Protein AF-A0A5J4PD43-F1 (afdb_monomer_lite)

Sequence (214 aa):
NACGVFVDDIMLMDSPNHEKMVAPSQGTHLVFDKKFLPGDNAIMVPKTSDGRVLFAVPWHDKVVVGTTDIPRPQAELEPIPLKEEIDFILNTAALYFEQPPQYSDILSVFAGQRPLAAPKSDGKSTKELSRGHKIIVSNHKLITITGGKWTSYRRMAEDTVDKAIQLNLIETRKCRTKNLHIHGFRPNPDLNNHLYVYGSDEPKIKSLMAENPV

InterPro domains:
  IPR000447 FAD-dependent glycerol-3-phosphate dehydrogenase [PTHR11985] (1-186)
  IPR006076 FAD dependent oxidoreductase [PF01266] (1-123)
  IPR036188 FAD/NAD(P)-binding domain superfamily [G3DSA:3.50.50.60] (113-189)

Structure (mmCIF, N/CA/C/O backbone):
data_AF-A0A5J4PD43-F1
#
_entry.id   AF-A0A5J4PD43-F1
#
loop_
_atom_site.group_PDB
_atom_site.id
_atom_site.type_symbol
_atom_site.label_atom_id
_atom_site.label_alt_id
_atom_site.label_comp_id
_atom_site.label_asym_id
_atom_site.label_entity_id
_atom_site.label_seq_id
_atom_site.pdbx_PDB_ins_code
_atom_site.Cartn_x
_atom_site.Cartn_y
_atom_site.Cartn_z
_atom_site.occupancy
_atom_site.B_iso_or_equiv
_atom_site.auth_seq_id
_atom_site.auth_comp_id
_atom_site.auth_asym_id
_atom_site.auth_atom_id
_atom_site.pdbx_PDB_model_num
ATOM 1 N N . ASN A 1 1 ? 13.367 -2.590 -12.399 1.00 97.12 1 ASN A N 1
ATOM 2 C CA . ASN A 1 1 ? 13.403 -2.452 -10.931 1.00 97.12 1 ASN A CA 1
ATOM 3 C C . ASN A 1 1 ? 12.116 -1.778 -10.460 1.00 97.12 1 ASN A C 1
ATOM 5 O O . ASN A 1 1 ? 11.868 -0.632 -10.810 1.00 97.12 1 ASN A O 1
ATOM 9 N N . ALA A 1 2 ? 11.271 -2.502 -9.730 1.00 96.81 2 ALA A N 1
ATOM 10 C CA . ALA A 1 2 ? 10.009 -1.995 -9.179 1.00 96.81 2 ALA A CA 1
ATOM 11 C C . ALA A 1 2 ? 9.873 -2.382 -7.693 1.00 96.81 2 ALA A C 1
ATOM 13 O O . ALA A 1 2 ? 8.789 -2.704 -7.219 1.00 96.81 2 ALA A O 1
ATOM 14 N N . CYS A 1 3 ? 10.992 -2.397 -6.965 1.00 96.00 3 CYS A N 1
ATOM 15 C CA . CYS A 1 3 ? 11.112 -2.980 -5.625 1.00 96.00 3 CYS A CA 1
ATOM 16 C C . CYS A 1 3 ? 10.633 -2.061 -4.480 1.00 96.00 3 CYS A C 1
ATOM 18 O O . CYS A 1 3 ? 11.058 -2.217 -3.339 1.00 96.00 3 CYS A O 1
ATOM 20 N N . GLY A 1 4 ? 9.749 -1.096 -4.759 1.00 94.50 4 GLY A N 1
ATOM 21 C CA . GLY A 1 4 ? 9.142 -0.234 -3.740 1.00 94.50 4 GLY A CA 1
ATOM 22 C C . GLY A 1 4 ? 10.166 0.527 -2.891 1.00 94.50 4 GLY A C 1
ATOM 23 O O . GLY A 1 4 ? 10.936 1.329 -3.411 1.00 94.50 4 GLY A O 1
ATOM 24 N N . VAL A 1 5 ? 10.162 0.298 -1.575 1.00 95.00 5 VAL A N 1
ATOM 25 C CA . VAL A 1 5 ? 11.105 0.939 -0.636 1.00 95.00 5 VAL A CA 1
ATOM 26 C C . VAL A 1 5 ? 12.551 0.455 -0.786 1.00 95.00 5 VAL A C 1
ATOM 28 O O . VAL A 1 5 ? 13.453 1.139 -0.316 1.00 95.00 5 VAL A O 1
ATOM 31 N N . PHE A 1 6 ? 12.775 -0.653 -1.501 1.00 96.44 6 PHE A N 1
ATOM 32 C CA . PHE A 1 6 ? 14.086 -1.274 -1.736 1.00 96.44 6 PHE A CA 1
ATOM 33 C C . PHE A 1 6 ? 14.670 -0.961 -3.121 1.00 96.44 6 PHE A C 1
ATOM 35 O O . PHE A 1 6 ? 15.606 -1.614 -3.577 1.00 96.44 6 PHE A O 1
ATOM 42 N N . VAL A 1 7 ? 14.112 0.011 -3.854 1.00 95.31 7 VAL A N 1
ATOM 43 C CA . VAL A 1 7 ? 14.625 0.344 -5.197 1.00 95.31 7 VAL A CA 1
ATOM 44 C C . VAL A 1 7 ? 16.088 0.779 -5.176 1.00 95.31 7 VAL A C 1
ATOM 46 O O . VAL A 1 7 ? 16.795 0.469 -6.132 1.00 95.31 7 VAL A O 1
ATOM 49 N N . ASP A 1 8 ? 16.532 1.460 -4.116 1.00 94.31 8 ASP A N 1
ATOM 50 C CA . ASP A 1 8 ? 17.908 1.947 -3.985 1.00 94.31 8 ASP A CA 1
ATOM 51 C C . ASP A 1 8 ? 18.913 0.792 -3.870 1.00 94.31 8 ASP A C 1
ATOM 53 O O . ASP A 1 8 ? 19.988 0.879 -4.455 1.00 94.31 8 ASP A O 1
ATOM 57 N N . ASP A 1 9 ? 18.540 -0.326 -3.241 1.00 94.88 9 ASP A N 1
ATOM 58 C CA . ASP A 1 9 ? 19.414 -1.500 -3.103 1.00 94.88 9 ASP A CA 1
ATOM 59 C C . ASP A 1 9 ? 19.740 -2.108 -4.473 1.00 94.88 9 ASP A C 1
ATOM 61 O O . ASP A 1 9 ? 20.895 -2.379 -4.799 1.00 94.88 9 ASP A O 1
ATOM 65 N N . ILE A 1 10 ? 18.725 -2.243 -5.332 1.00 96.06 10 ILE A N 1
ATOM 66 C CA . ILE A 1 10 ? 18.902 -2.733 -6.706 1.00 96.06 10 ILE A CA 1
ATOM 67 C C . ILE A 1 10 ? 19.654 -1.712 -7.570 1.00 96.06 10 ILE A C 1
ATOM 69 O O . ILE A 1 10 ? 20.424 -2.092 -8.450 1.00 96.06 10 ILE A O 1
ATOM 73 N N . MET A 1 11 ? 19.454 -0.413 -7.335 1.00 94.75 11 MET A N 1
ATOM 74 C CA . MET A 1 11 ? 20.189 0.633 -8.051 1.00 94.75 11 MET A CA 1
ATOM 75 C C . MET A 1 11 ? 21.673 0.658 -7.668 1.00 94.75 11 MET A C 1
ATOM 77 O O . MET A 1 11 ? 22.505 0.863 -8.544 1.00 94.75 11 MET A O 1
ATOM 81 N N . LEU A 1 12 ? 22.019 0.399 -6.405 1.00 94.94 12 LEU A N 1
ATOM 82 C CA . LEU A 1 12 ? 23.409 0.272 -5.955 1.00 94.94 12 LEU A CA 1
ATOM 83 C C . LEU A 1 12 ? 24.110 -0.939 -6.580 1.00 94.94 12 LEU A C 1
ATOM 85 O O . LEU A 1 12 ? 25.291 -0.854 -6.911 1.00 94.94 12 LEU A O 1
ATOM 89 N N . MET A 1 13 ? 23.382 -2.042 -6.797 1.00 95.75 13 MET A N 1
ATOM 90 C CA . MET A 1 13 ? 23.902 -3.193 -7.548 1.00 95.75 13 MET A CA 1
ATOM 91 C C . MET A 1 13 ? 24.201 -2.844 -9.015 1.00 95.75 13 MET A C 1
ATOM 93 O O . MET A 1 13 ? 25.168 -3.353 -9.576 1.00 95.75 13 MET A O 1
ATOM 97 N N . ASP A 1 14 ? 23.381 -1.992 -9.638 1.00 95.62 14 ASP A N 1
ATOM 98 C CA . ASP A 1 14 ? 23.565 -1.544 -11.025 1.00 95.62 14 ASP A CA 1
ATOM 99 C C . ASP A 1 14 ? 24.630 -0.443 -11.171 1.00 95.62 14 ASP A C 1
ATOM 101 O O . ASP A 1 14 ? 25.329 -0.365 -12.180 1.00 95.62 14 ASP A O 1
ATOM 105 N N . SER A 1 15 ? 24.745 0.445 -10.186 1.00 92.44 15 SER A N 1
ATOM 106 C CA . SER A 1 15 ? 25.666 1.581 -10.179 1.00 92.44 15 SER A CA 1
ATOM 107 C C . SER A 1 15 ? 26.134 1.873 -8.746 1.00 92.44 15 SER A C 1
ATOM 109 O O . SER A 1 15 ? 25.393 2.495 -7.985 1.00 92.44 15 SER A O 1
ATOM 111 N N . PRO A 1 16 ? 27.382 1.519 -8.373 1.00 90.62 16 PRO A N 1
ATOM 112 C CA . PRO A 1 16 ? 27.877 1.660 -6.996 1.00 90.62 16 PRO A CA 1
ATOM 113 C C . PRO A 1 16 ? 27.867 3.089 -6.430 1.00 90.62 16 PRO A C 1
ATOM 115 O O . PRO A 1 16 ? 27.872 3.267 -5.218 1.00 90.62 16 PRO A O 1
ATOM 118 N N . ASN A 1 17 ? 27.838 4.105 -7.299 1.00 89.06 17 ASN A N 1
ATOM 119 C CA . ASN A 1 17 ? 27.794 5.521 -6.916 1.00 89.06 17 ASN A CA 1
ATOM 120 C C . ASN A 1 17 ? 26.364 6.098 -6.889 1.00 89.06 17 ASN A C 1
ATOM 122 O O . ASN A 1 17 ? 26.202 7.317 -6.893 1.00 89.06 17 ASN A O 1
ATOM 126 N N . HIS A 1 18 ? 25.325 5.258 -6.947 1.00 88.50 18 HIS A N 1
ATOM 127 C CA . HIS A 1 18 ? 23.934 5.713 -6.927 1.00 88.50 18 HIS A CA 1
ATOM 128 C C . HIS A 1 18 ? 23.604 6.423 -5.607 1.00 88.50 18 HIS A C 1
ATOM 130 O O . HIS A 1 18 ? 23.776 5.871 -4.522 1.00 88.50 18 HIS A O 1
ATOM 136 N N . GLU A 1 19 ? 23.107 7.654 -5.705 1.00 87.31 19 GLU A N 1
ATOM 137 C CA . GLU A 1 19 ? 22.650 8.418 -4.547 1.00 87.31 19 GLU A CA 1
ATOM 138 C C . GLU A 1 19 ? 21.264 7.949 -4.096 1.00 87.31 19 GLU A C 1
ATOM 140 O O . GLU A 1 19 ? 20.355 7.765 -4.910 1.00 87.31 19 GLU A O 1
ATOM 145 N N . LYS A 1 20 ? 21.075 7.830 -2.776 1.00 87.19 20 LYS A N 1
ATOM 146 C CA . LYS A 1 20 ? 19.794 7.440 -2.178 1.00 87.19 20 LYS A CA 1
ATOM 147 C C . LYS A 1 20 ? 18.682 8.381 -2.638 1.00 87.19 20 LYS A C 1
ATOM 149 O O . LYS A 1 20 ? 18.743 9.591 -2.418 1.00 87.19 20 LYS A O 1
ATOM 154 N N . MET A 1 21 ? 17.634 7.818 -3.232 1.00 87.81 21 MET A N 1
ATOM 155 C CA . MET A 1 21 ? 16.509 8.593 -3.751 1.00 87.81 21 MET A CA 1
ATOM 156 C C . MET A 1 21 ? 15.181 8.278 -3.064 1.00 87.81 21 MET A C 1
ATOM 158 O O . MET A 1 21 ? 14.219 9.028 -3.258 1.00 87.81 21 MET A O 1
ATOM 162 N N . VAL A 1 22 ? 15.115 7.218 -2.253 1.00 90.19 22 VAL A N 1
ATOM 163 C CA . VAL A 1 22 ? 13.936 6.859 -1.464 1.00 90.19 22 VAL A CA 1
ATOM 164 C C . VAL A 1 22 ? 14.171 7.089 0.027 1.00 90.19 22 VAL A C 1
ATOM 166 O O . VAL A 1 22 ? 15.154 6.648 0.615 1.00 90.19 22 VAL A O 1
ATOM 169 N N . ALA A 1 23 ? 13.217 7.768 0.658 1.00 90.50 23 ALA A N 1
ATOM 170 C CA . ALA A 1 23 ? 13.073 7.873 2.101 1.00 90.50 23 ALA A CA 1
ATOM 171 C C . ALA A 1 23 ? 11.807 7.103 2.516 1.00 90.50 23 ALA A C 1
ATOM 173 O O . ALA A 1 23 ? 10.697 7.541 2.201 1.00 90.50 23 ALA A O 1
ATOM 174 N N . PRO A 1 24 ? 11.940 5.943 3.178 1.00 93.06 24 PRO A N 1
ATOM 175 C CA . PRO A 1 24 ? 10.786 5.181 3.630 1.00 93.06 24 PRO A CA 1
ATOM 176 C C . PRO A 1 24 ? 9.990 5.955 4.685 1.00 93.06 24 PRO A C 1
ATOM 178 O O . PRO A 1 24 ? 10.558 6.554 5.599 1.00 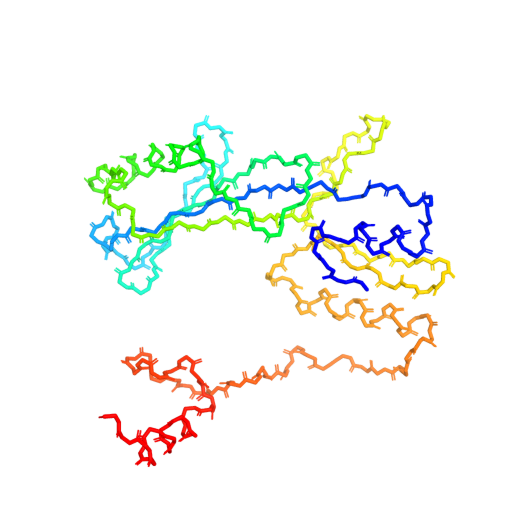93.06 24 PRO A O 1
ATOM 181 N N . SER A 1 25 ? 8.664 5.922 4.574 1.00 93.12 25 SER A N 1
ATOM 182 C CA . SER A 1 25 ? 7.772 6.427 5.619 1.00 93.12 25 SER A CA 1
ATOM 183 C C . SER A 1 25 ? 6.741 5.383 6.000 1.00 93.12 25 SER A C 1
ATOM 185 O O . SER A 1 25 ? 6.035 4.857 5.137 1.00 93.12 25 SER A O 1
ATOM 187 N N . GLN A 1 26 ? 6.674 5.066 7.285 1.00 95.19 26 GLN A N 1
ATOM 188 C CA . GLN A 1 26 ? 5.796 4.047 7.830 1.00 95.19 26 GLN A CA 1
ATOM 189 C C . GLN A 1 26 ? 4.384 4.585 8.032 1.00 95.19 26 GLN A C 1
ATOM 191 O O . GLN A 1 26 ? 4.181 5.730 8.431 1.00 95.19 26 GLN A O 1
ATOM 196 N N . GLY A 1 27 ? 3.403 3.736 7.751 1.00 96.00 27 GLY A N 1
ATOM 197 C CA . GLY A 1 27 ? 2.028 3.940 8.159 1.00 96.00 27 GLY A CA 1
ATOM 198 C C . GLY A 1 27 ? 1.437 2.681 8.762 1.00 96.00 27 GLY A C 1
ATOM 199 O O . GLY A 1 27 ? 1.587 1.595 8.204 1.00 96.00 27 GLY A O 1
ATOM 200 N N . THR A 1 28 ? 0.729 2.869 9.865 1.00 98.00 28 THR A N 1
ATOM 201 C CA . THR A 1 28 ? 0.067 1.837 10.656 1.00 98.00 28 THR A CA 1
ATOM 202 C C . THR A 1 28 ? -1.448 1.969 10.533 1.00 98.00 28 THR A C 1
ATOM 204 O O . THR A 1 28 ? -1.977 3.079 10.430 1.00 98.00 28 THR A O 1
ATOM 207 N N . HIS A 1 29 ? -2.143 0.832 10.553 1.00 98.50 29 HIS A N 1
ATOM 208 C CA . HIS A 1 29 ? -3.593 0.753 10.701 1.00 98.50 29 HIS A CA 1
ATOM 209 C C . HIS A 1 29 ? -3.961 -0.222 11.817 1.00 98.50 29 HIS A C 1
ATOM 211 O O . HIS A 1 29 ? -3.290 -1.239 12.014 1.00 98.50 29 HIS A O 1
ATOM 217 N N . LEU A 1 30 ? -5.061 0.078 12.501 1.00 98.62 30 LEU A N 1
ATOM 218 C CA . LEU A 1 30 ? -5.686 -0.785 13.497 1.00 98.62 30 LEU A CA 1
ATOM 219 C C . LEU A 1 30 ? -7.018 -1.306 12.960 1.00 98.62 30 LEU A C 1
ATOM 221 O O . LEU A 1 30 ? -7.719 -0.601 12.231 1.00 98.62 30 LEU A O 1
ATOM 225 N N . VAL A 1 31 ? -7.369 -2.531 13.331 1.00 98.50 31 VAL A N 1
ATOM 226 C CA . VAL A 1 31 ? -8.659 -3.145 13.010 1.00 98.50 31 VAL A CA 1
ATOM 227 C C . VAL A 1 31 ? -9.453 -3.315 14.295 1.00 98.50 31 VAL A C 1
ATOM 229 O O . VAL A 1 31 ? -8.987 -3.971 15.228 1.00 98.50 31 VAL A O 1
ATOM 232 N N . PHE A 1 32 ? -10.658 -2.756 14.320 1.00 98.12 32 PHE A N 1
ATOM 233 C CA . PHE A 1 32 ? -11.599 -2.887 15.430 1.00 98.12 32 PHE A CA 1
ATOM 234 C C . PHE A 1 32 ? -12.868 -3.610 14.989 1.00 98.12 32 PHE A C 1
ATOM 236 O O . PHE A 1 32 ? -13.134 -3.793 13.797 1.00 98.12 32 PHE A O 1
ATOM 243 N N . ASP A 1 33 ? -13.670 -4.012 15.968 1.00 97.38 33 ASP A N 1
ATOM 244 C CA . ASP A 1 33 ? -14.997 -4.551 15.705 1.00 97.38 33 ASP A CA 1
ATOM 245 C C . ASP A 1 33 ? -15.954 -3.487 15.127 1.00 97.38 33 ASP A C 1
ATOM 247 O O . ASP A 1 33 ? -15.868 -2.308 15.480 1.00 97.38 33 ASP A O 1
ATOM 251 N N . LYS A 1 34 ? -16.888 -3.890 14.249 1.00 95.69 34 LYS A N 1
ATOM 252 C CA . LYS A 1 34 ? -17.855 -2.969 13.623 1.00 95.69 34 LYS A CA 1
ATOM 253 C C . LYS A 1 34 ? -18.730 -2.238 14.645 1.00 95.69 34 LYS A C 1
ATOM 255 O O . LYS A 1 34 ? -19.197 -1.148 14.338 1.00 95.69 34 LYS A O 1
ATOM 260 N N . LYS A 1 35 ? -18.879 -2.745 15.880 1.00 95.50 35 LYS A N 1
ATOM 261 C CA . LYS A 1 35 ? -19.591 -2.036 16.963 1.00 95.50 35 LYS A CA 1
ATOM 262 C C . LYS A 1 35 ? -19.095 -0.598 17.201 1.00 95.50 35 LYS A C 1
ATOM 264 O O . LYS A 1 35 ? -19.857 0.223 17.688 1.00 95.50 35 LYS A O 1
ATOM 269 N N . PHE A 1 36 ? -17.836 -0.293 16.874 1.00 95.62 36 PHE A N 1
ATOM 270 C CA . PHE A 1 36 ? -17.260 1.046 17.040 1.00 95.62 36 PHE A CA 1
ATOM 271 C C . PHE A 1 36 ? -17.687 2.044 15.955 1.00 95.62 36 PHE A C 1
ATOM 273 O O . PHE A 1 36 ? -17.670 3.253 16.188 1.00 95.62 36 PHE A O 1
ATOM 280 N N . LEU A 1 37 ? -18.065 1.538 14.778 1.00 94.69 37 LEU A N 1
ATOM 281 C CA . LEU A 1 37 ? -18.598 2.312 13.662 1.00 94.69 37 LEU A CA 1
ATOM 282 C C . LEU A 1 37 ? -19.682 1.478 12.947 1.00 94.69 37 LEU A C 1
ATOM 284 O O . LEU A 1 37 ? -19.394 0.862 11.920 1.00 94.69 37 LEU A O 1
ATOM 288 N N . PRO A 1 38 ? -20.918 1.423 13.484 1.00 92.06 38 PRO A N 1
ATOM 289 C CA . PRO A 1 38 ? -21.940 0.483 13.009 1.00 92.06 38 PRO A CA 1
ATOM 290 C C . PRO A 1 38 ? -22.428 0.715 11.571 1.00 92.06 38 PRO A C 1
ATOM 292 O O . PRO A 1 38 ? -22.971 -0.201 10.954 1.00 92.06 38 PRO A O 1
ATOM 295 N N . GLY A 1 39 ? -22.267 1.929 11.039 1.00 90.44 39 GLY A N 1
ATOM 296 C CA . GLY A 1 39 ? -22.690 2.281 9.683 1.00 90.44 39 GLY A CA 1
ATOM 297 C C . GLY A 1 39 ? -21.763 1.750 8.585 1.00 90.44 39 GLY A C 1
ATOM 298 O O . GLY A 1 39 ? -20.638 1.328 8.832 1.00 90.44 39 GLY A O 1
ATOM 299 N N . ASP A 1 40 ? -22.224 1.841 7.338 1.00 92.12 40 ASP A N 1
ATOM 300 C CA . ASP A 1 40 ? -21.461 1.389 6.161 1.00 92.12 40 ASP A CA 1
ATOM 301 C C . ASP A 1 40 ? -20.667 2.518 5.477 1.00 92.12 40 ASP A C 1
ATOM 303 O O . ASP A 1 40 ? -19.989 2.307 4.472 1.00 92.12 40 ASP A O 1
ATOM 307 N N . ASN A 1 41 ? -20.725 3.734 6.028 1.00 94.69 41 ASN A N 1
ATOM 308 C CA . ASN A 1 41 ? -20.011 4.890 5.499 1.00 94.69 41 ASN A CA 1
ATOM 309 C C . ASN A 1 41 ? -18.620 5.017 6.125 1.00 94.69 41 ASN A C 1
ATOM 311 O O . ASN A 1 41 ? -18.463 4.943 7.343 1.00 94.69 41 ASN A O 1
ATOM 315 N N . ALA A 1 42 ? -17.619 5.294 5.290 1.00 95.88 42 ALA A N 1
ATOM 316 C CA . ALA A 1 42 ? -16.297 5.664 5.772 1.00 95.88 42 ALA A CA 1
ATOM 317 C C . ALA A 1 42 ? -16.300 7.081 6.362 1.00 95.88 42 ALA A C 1
ATOM 319 O O . ALA A 1 42 ? -16.893 8.004 5.799 1.00 95.88 42 ALA A O 1
ATOM 320 N N . ILE A 1 43 ? -15.571 7.268 7.461 1.00 94.81 43 ILE A N 1
ATOM 321 C CA . ILE A 1 43 ? -15.282 8.585 8.030 1.00 94.81 43 ILE A CA 1
ATOM 322 C C . ILE A 1 43 ? -13.909 9.030 7.540 1.00 94.81 43 ILE A C 1
ATOM 324 O O . ILE A 1 43 ? -12.942 8.273 7.601 1.00 94.81 43 ILE A O 1
ATOM 328 N N . MET A 1 44 ? -13.818 10.284 7.102 1.00 95.31 44 MET A N 1
ATOM 329 C CA . MET A 1 44 ? -12.557 10.981 6.878 1.00 95.31 44 MET A CA 1
ATOM 330 C C . MET A 1 44 ? -12.438 12.104 7.905 1.00 95.31 44 MET A C 1
ATOM 332 O O . MET A 1 44 ? -13.192 13.072 7.858 1.00 95.31 44 MET A O 1
ATOM 336 N N . VAL A 1 45 ? -11.468 11.989 8.803 1.00 92.06 45 VAL A N 1
ATOM 337 C CA . VAL A 1 45 ? -11.074 13.029 9.750 1.00 92.06 45 VAL A CA 1
ATOM 338 C C . VAL A 1 45 ? -10.099 13.963 9.029 1.00 92.06 45 VAL A C 1
ATOM 340 O O . VAL A 1 45 ? -8.957 13.568 8.792 1.00 92.06 45 VAL A O 1
ATOM 343 N N . PRO A 1 46 ? -10.511 15.185 8.641 1.00 85.50 46 PRO A N 1
ATOM 344 C CA . PRO A 1 46 ? -9.717 16.032 7.749 1.00 85.50 46 PRO A CA 1
ATOM 345 C C . PRO A 1 46 ? -8.529 16.705 8.446 1.00 85.50 46 PRO A C 1
ATOM 347 O O . PRO A 1 46 ? -7.624 17.192 7.770 1.00 85.50 46 PRO A O 1
ATOM 350 N N . LYS A 1 47 ? -8.553 16.780 9.782 1.00 85.88 47 LYS A N 1
ATOM 351 C CA . LYS A 1 47 ? -7.507 17.404 10.589 1.00 85.88 47 LYS A CA 1
ATOM 352 C C . LYS A 1 47 ? -7.388 16.693 11.935 1.00 85.88 47 LYS A C 1
ATOM 354 O O . LYS A 1 47 ? -8.188 16.924 12.837 1.00 85.88 47 LYS A O 1
ATOM 359 N N . THR A 1 48 ? -6.387 15.832 12.056 1.00 86.12 48 THR A N 1
ATOM 360 C CA . THR A 1 48 ? -5.954 15.250 13.334 1.00 86.12 48 THR A CA 1
ATOM 361 C C . THR A 1 48 ? -5.190 16.281 14.170 1.00 86.12 48 THR A C 1
ATOM 363 O O . THR A 1 48 ? -4.919 17.395 13.710 1.00 86.12 48 THR A O 1
ATOM 366 N N . SER A 1 49 ? -4.820 15.923 15.402 1.00 81.44 49 SER A N 1
ATOM 367 C CA . SER A 1 49 ? -4.053 16.788 16.317 1.00 81.44 49 SER A CA 1
ATOM 368 C C . SER A 1 49 ? -2.744 17.320 15.715 1.00 81.44 49 SER A C 1
ATOM 370 O O . SER A 1 49 ? -2.310 18.415 16.061 1.00 81.44 49 SER A O 1
ATOM 372 N N . ASP A 1 50 ? -2.157 16.591 14.766 1.00 81.00 50 ASP A N 1
ATOM 373 C CA . ASP A 1 50 ? -0.943 16.957 14.033 1.00 81.00 50 ASP A CA 1
ATOM 374 C C . ASP A 1 50 ? -1.186 17.385 12.573 1.00 81.00 50 ASP A C 1
ATOM 376 O O . ASP A 1 50 ? -0.250 17.510 11.785 1.00 81.00 50 ASP A O 1
ATOM 380 N N . GLY A 1 51 ? -2.443 17.642 12.199 1.00 79.62 51 GLY A N 1
ATOM 381 C CA . GLY A 1 51 ? -2.809 18.187 10.890 1.00 79.62 51 GLY A CA 1
ATOM 382 C C . GLY A 1 51 ? -2.842 17.179 9.739 1.00 79.62 51 GLY A C 1
ATOM 383 O O . GLY A 1 51 ? -2.945 17.593 8.583 1.00 79.62 51 GLY A O 1
ATOM 384 N N . ARG A 1 52 ? -2.763 15.876 10.026 1.00 83.88 52 ARG A N 1
ATOM 385 C CA . ARG A 1 52 ? -2.918 14.795 9.042 1.00 83.88 52 ARG A CA 1
ATOM 386 C C . ARG A 1 52 ? -4.394 14.439 8.823 1.00 83.88 52 ARG A C 1
ATOM 388 O O . ARG A 1 52 ? -5.295 14.977 9.467 1.00 83.88 52 ARG A O 1
ATOM 395 N N . VAL A 1 53 ? -4.618 13.527 7.877 1.00 88.81 53 VAL A N 1
ATOM 396 C CA . VAL A 1 53 ? -5.924 12.918 7.602 1.00 88.81 53 VAL A CA 1
ATOM 397 C C . VAL A 1 53 ? -5.914 11.490 8.127 1.00 88.81 53 VAL A C 1
ATOM 399 O O . VAL A 1 53 ? -4.959 10.753 7.880 1.00 88.81 53 VAL A O 1
ATOM 402 N N . LEU A 1 54 ? -6.989 11.101 8.804 1.00 94.56 54 LEU A N 1
ATOM 403 C CA . LEU A 1 54 ? -7.227 9.736 9.261 1.00 94.56 54 LEU A CA 1
ATOM 404 C C . LEU A 1 54 ? -8.580 9.260 8.732 1.00 94.56 54 LEU A C 1
ATOM 406 O O . LEU A 1 54 ? -9.533 10.029 8.648 1.00 94.56 54 LEU A O 1
ATOM 410 N N . PHE A 1 55 ? -8.655 7.998 8.350 1.00 97.31 55 PHE A N 1
ATOM 411 C CA . PHE A 1 55 ? -9.847 7.330 7.868 1.00 97.31 55 PHE A CA 1
ATOM 412 C C . PHE A 1 55 ? -10.267 6.249 8.857 1.00 97.31 55 PHE A C 1
ATOM 414 O O . PHE A 1 55 ? -9.419 5.560 9.421 1.00 97.31 55 PHE A O 1
ATOM 421 N N . ALA A 1 56 ? -11.574 6.078 9.013 1.00 97.31 56 ALA A N 1
ATOM 422 C CA . ALA A 1 56 ? -12.177 4.876 9.567 1.00 97.31 56 ALA A CA 1
ATOM 423 C C . ALA A 1 56 ? -13.072 4.280 8.478 1.00 97.31 56 ALA A C 1
ATOM 425 O O . ALA A 1 56 ? -14.037 4.915 8.052 1.00 97.31 56 ALA A O 1
ATOM 426 N N . VAL A 1 57 ? -12.708 3.106 7.969 1.00 97.75 57 VAL A N 1
ATOM 427 C CA . VAL A 1 57 ? -13.334 2.487 6.798 1.00 97.75 57 VAL A CA 1
ATOM 428 C C . VAL A 1 57 ? -13.980 1.167 7.217 1.00 97.75 57 VAL A C 1
ATOM 430 O O . VAL A 1 57 ? -13.253 0.260 7.633 1.00 97.75 57 VAL A O 1
ATOM 433 N N . PRO A 1 58 ? -15.314 1.031 7.115 1.00 96.50 58 PRO A N 1
ATOM 434 C CA . PRO A 1 58 ? -15.982 -0.255 7.271 1.00 96.50 58 PRO A CA 1
ATOM 435 C C . PRO A 1 58 ? -15.424 -1.280 6.277 1.00 96.50 58 PRO A C 1
ATOM 437 O O . PRO A 1 58 ? -15.305 -1.009 5.081 1.00 96.50 58 PRO A O 1
ATOM 440 N N . TRP A 1 59 ? -15.053 -2.456 6.775 1.00 94.44 59 TRP A N 1
ATOM 441 C CA . TRP A 1 59 ? -14.468 -3.535 5.987 1.00 94.44 59 TRP A CA 1
ATOM 442 C C . TRP A 1 59 ? -14.947 -4.877 6.538 1.00 94.44 59 TRP A C 1
ATOM 444 O O . TRP A 1 59 ? -14.537 -5.290 7.623 1.00 94.44 59 TRP A O 1
ATOM 454 N N . HIS A 1 60 ? -15.841 -5.542 5.798 1.00 90.44 60 HIS A N 1
ATOM 455 C CA . HIS A 1 60 ? -16.638 -6.664 6.312 1.00 90.44 60 HIS A CA 1
ATOM 456 C C . HIS A 1 60 ? -17.336 -6.271 7.634 1.00 90.44 60 HIS A C 1
ATOM 458 O O . HIS A 1 60 ? -17.836 -5.153 7.762 1.00 90.44 60 HIS A O 1
ATOM 464 N N . ASP A 1 61 ? -17.333 -7.151 8.635 1.00 93.69 61 ASP A N 1
ATOM 465 C CA . ASP A 1 61 ? -17.877 -6.889 9.974 1.00 93.69 61 ASP A CA 1
ATOM 466 C C . ASP A 1 61 ? -16.851 -6.232 10.911 1.00 93.69 61 ASP A C 1
ATOM 468 O O . ASP A 1 61 ? -16.827 -6.487 12.120 1.00 93.69 61 ASP A O 1
ATOM 472 N N . LYS A 1 62 ? -15.949 -5.421 10.353 1.00 97.12 62 LYS A N 1
ATOM 473 C CA . LYS A 1 62 ? -14.861 -4.739 11.061 1.00 97.12 62 LYS A CA 1
ATOM 474 C C . LYS A 1 62 ? -14.728 -3.298 10.573 1.00 97.12 62 LYS A C 1
ATOM 476 O O . LYS A 1 62 ? -15.346 -2.894 9.588 1.00 97.12 62 LYS A O 1
ATOM 481 N N . VAL A 1 63 ? -13.894 -2.518 11.253 1.00 97.69 63 VAL A N 1
ATOM 482 C CA . VAL A 1 63 ? -13.498 -1.173 10.820 1.00 97.69 63 VAL A CA 1
ATOM 483 C C . VAL A 1 63 ? -11.978 -1.057 10.816 1.00 97.69 63 VAL A C 1
ATOM 485 O O . VAL A 1 63 ? -11.314 -1.378 11.801 1.00 97.69 63 VAL A O 1
ATOM 488 N N . VAL A 1 64 ? -11.423 -0.602 9.693 1.00 98.31 64 VAL A N 1
ATOM 489 C CA . VAL A 1 64 ? -9.991 -0.324 9.539 1.00 98.31 64 VAL A CA 1
ATOM 490 C C . VAL A 1 64 ? -9.762 1.159 9.778 1.00 98.31 64 VAL A C 1
ATOM 492 O O . VAL A 1 64 ? -10.351 1.997 9.094 1.00 98.31 64 VAL A O 1
ATOM 495 N N . VAL A 1 65 ? -8.897 1.489 10.732 1.00 98.12 65 VAL A N 1
ATOM 496 C CA . VAL A 1 65 ? -8.624 2.866 11.144 1.00 98.12 65 VAL A CA 1
ATOM 497 C C . VAL A 1 65 ? -7.153 3.189 10.938 1.00 98.12 65 VAL A C 1
ATOM 499 O O . VAL A 1 65 ? -6.273 2.474 11.411 1.00 98.12 65 VAL A O 1
ATOM 502 N N . GLY A 1 66 ? -6.874 4.276 10.229 1.00 96.75 66 GLY A N 1
ATOM 503 C CA . GLY A 1 66 ? -5.516 4.708 9.927 1.00 96.75 66 GLY A CA 1
ATOM 504 C C . GLY A 1 66 ? -5.487 5.845 8.907 1.00 96.75 66 GLY A C 1
ATOM 505 O O . GLY A 1 66 ? -6.510 6.334 8.462 1.00 96.75 66 GLY A O 1
ATOM 506 N N . THR A 1 67 ? -4.336 6.349 8.500 1.00 93.69 67 THR A N 1
ATOM 507 C CA . THR A 1 67 ? -2.990 5.843 8.770 1.00 93.69 67 THR A CA 1
ATOM 508 C C . THR A 1 67 ? -2.156 6.892 9.485 1.00 93.69 67 THR A C 1
ATOM 510 O O . THR A 1 67 ? -2.466 8.081 9.478 1.00 93.69 67 THR A O 1
ATOM 513 N N . THR A 1 68 ? -1.031 6.450 10.021 1.00 93.44 68 THR A N 1
ATOM 514 C CA . THR A 1 68 ? 0.103 7.300 10.3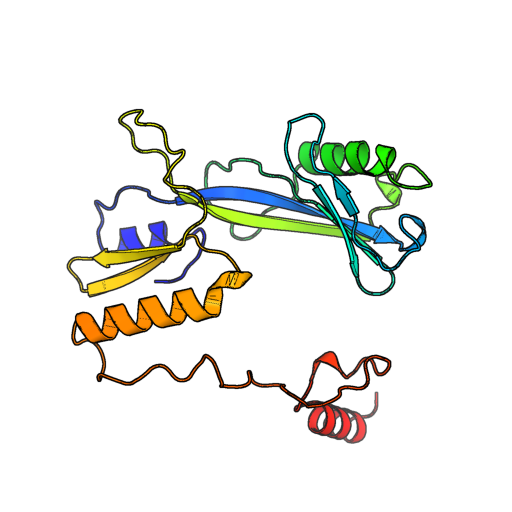89 1.00 93.44 68 THR A CA 1
ATOM 515 C C . THR A 1 68 ? 1.074 7.514 9.223 1.00 93.44 68 THR A C 1
ATOM 517 O O . THR A 1 68 ? 0.956 6.897 8.154 1.00 93.44 68 THR A O 1
ATOM 520 N N . ASP A 1 69 ? 2.014 8.431 9.435 1.00 91.50 69 ASP A N 1
ATOM 521 C CA . ASP A 1 69 ? 3.090 8.788 8.511 1.00 91.50 69 ASP A CA 1
ATOM 522 C C . ASP A 1 69 ? 4.339 9.143 9.335 1.00 91.50 69 ASP A C 1
ATOM 524 O O . ASP A 1 69 ? 4.468 10.277 9.803 1.00 91.50 69 ASP A O 1
ATOM 528 N N . ILE A 1 70 ? 5.185 8.146 9.610 1.00 91.62 70 ILE A N 1
ATOM 529 C CA . ILE A 1 70 ? 6.392 8.269 10.437 1.00 91.62 70 ILE A CA 1
ATOM 530 C C . ILE A 1 70 ? 7.632 7.982 9.579 1.00 91.62 70 ILE A C 1
ATOM 532 O O . ILE A 1 70 ? 7.802 6.847 9.124 1.00 91.62 70 ILE A O 1
ATOM 536 N N . PRO A 1 71 ? 8.536 8.962 9.383 1.00 92.44 71 PRO A N 1
ATOM 537 C CA . PRO A 1 71 ? 9.788 8.739 8.669 1.00 92.44 71 PRO A CA 1
ATOM 538 C C . PRO A 1 71 ? 10.598 7.596 9.284 1.00 92.44 71 PRO A C 1
ATOM 540 O O . PRO A 1 71 ? 10.769 7.529 10.503 1.00 92.44 71 PRO A O 1
ATOM 543 N N . ARG A 1 72 ? 11.127 6.711 8.437 1.00 92.69 72 ARG A N 1
ATOM 544 C CA . ARG A 1 72 ? 11.991 5.603 8.853 1.00 92.69 72 ARG A CA 1
ATOM 545 C C . ARG A 1 72 ? 13.402 5.808 8.302 1.00 92.69 72 ARG A C 1
ATOM 547 O O . ARG A 1 72 ? 13.553 6.219 7.150 1.00 92.69 72 ARG A O 1
ATOM 554 N N . PRO A 1 73 ? 14.450 5.533 9.098 1.00 89.69 73 PRO A N 1
ATOM 555 C CA . PRO A 1 73 ? 15.831 5.750 8.662 1.00 89.69 73 PRO A CA 1
ATOM 556 C C . PRO A 1 73 ? 16.218 4.842 7.483 1.00 89.69 73 PRO A C 1
ATOM 558 O O . PRO A 1 73 ? 16.972 5.243 6.588 1.00 89.69 73 PRO A O 1
ATOM 561 N N . GLN A 1 74 ? 15.661 3.632 7.455 1.00 91.88 74 GLN A N 1
ATOM 562 C CA . GLN A 1 74 ? 15.925 2.611 6.451 1.00 91.88 74 GLN A CA 1
ATOM 563 C C . GLN A 1 74 ? 14.661 1.816 6.128 1.00 91.88 74 GLN A C 1
ATOM 565 O O . GLN A 1 74 ? 13.686 1.856 6.881 1.00 91.88 74 GLN A O 1
ATOM 570 N N . ALA A 1 75 ? 14.691 1.125 4.991 1.00 94.31 75 ALA A N 1
ATOM 571 C CA . ALA A 1 75 ? 13.613 0.238 4.594 1.00 94.31 75 ALA A CA 1
ATOM 572 C C . ALA A 1 75 ? 13.656 -1.038 5.447 1.00 94.31 75 ALA A C 1
ATOM 574 O O . ALA A 1 75 ? 14.734 -1.537 5.765 1.00 94.31 75 ALA A O 1
ATOM 575 N N . GLU A 1 76 ? 12.493 -1.556 5.827 1.00 95.81 76 GLU A N 1
ATOM 576 C CA . GLU A 1 76 ? 12.354 -2.752 6.663 1.00 95.81 76 GLU A CA 1
ATOM 577 C C . GLU A 1 76 ? 11.535 -3.798 5.900 1.00 95.81 76 GLU A C 1
ATOM 579 O O . GLU A 1 76 ? 10.503 -3.466 5.316 1.00 95.81 76 GLU A O 1
ATOM 584 N N . LEU A 1 77 ? 12.000 -5.053 5.879 1.00 95.12 77 LEU A N 1
ATOM 585 C CA . LEU A 1 77 ? 11.265 -6.161 5.248 1.00 95.12 77 LEU A CA 1
ATOM 586 C C . LEU A 1 77 ? 9.960 -6.459 5.989 1.00 95.12 77 LEU A C 1
ATOM 588 O O . LEU A 1 77 ? 8.936 -6.710 5.359 1.00 95.12 77 LEU A O 1
ATOM 592 N N . GLU A 1 78 ? 10.001 -6.369 7.318 1.00 95.88 78 GLU A N 1
ATOM 593 C CA . GLU A 1 78 ? 8.862 -6.590 8.205 1.00 95.88 78 GLU A CA 1
ATOM 594 C C . GLU A 1 78 ? 8.672 -5.363 9.113 1.00 95.88 78 GLU A C 1
ATOM 596 O O . GLU A 1 78 ? 9.119 -5.365 10.260 1.00 95.88 78 GLU A O 1
ATOM 601 N N . PRO A 1 79 ? 8.067 -4.270 8.609 1.00 96.31 79 PRO A N 1
ATOM 602 C CA . PRO A 1 79 ? 7.798 -3.088 9.420 1.00 96.31 79 PRO A CA 1
ATOM 603 C C . PRO A 1 79 ? 6.859 -3.424 10.581 1.00 96.31 79 PRO A C 1
ATOM 605 O O . PRO A 1 79 ? 5.783 -3.990 10.375 1.00 96.31 79 PRO A O 1
ATOM 608 N N . ILE A 1 80 ? 7.240 -3.023 11.793 1.00 96.88 80 ILE A N 1
ATOM 609 C CA . ILE A 1 80 ? 6.440 -3.235 13.004 1.00 96.88 80 ILE A CA 1
ATOM 610 C C . ILE A 1 80 ? 5.790 -1.905 13.423 1.00 96.88 80 ILE A C 1
ATOM 612 O O . ILE A 1 80 ? 6.478 -0.879 13.468 1.00 96.88 80 ILE A O 1
ATOM 616 N N . PRO A 1 81 ? 4.483 -1.897 13.747 1.00 96.62 81 PRO A N 1
ATOM 617 C CA . PRO A 1 81 ? 3.793 -0.725 14.280 1.00 96.62 81 PRO A CA 1
ATOM 618 C C . PRO A 1 81 ? 4.488 -0.142 15.513 1.00 96.62 81 PRO A C 1
ATOM 620 O O . PRO A 1 81 ? 4.853 -0.878 16.431 1.00 96.62 81 PRO A O 1
ATOM 623 N N . LEU A 1 82 ? 4.626 1.183 15.574 1.00 96.62 82 LEU A N 1
ATOM 624 C CA . LEU A 1 82 ? 5.167 1.850 16.759 1.00 96.62 82 LEU A CA 1
ATOM 625 C C . LEU A 1 82 ? 4.063 2.121 17.782 1.00 96.62 82 LEU A C 1
ATOM 627 O O . LEU A 1 82 ? 2.916 2.401 17.422 1.00 96.62 82 LEU A O 1
ATOM 631 N N . LYS A 1 83 ? 4.418 2.116 19.070 1.00 97.19 83 LYS A N 1
ATOM 632 C CA . LYS A 1 83 ? 3.472 2.424 20.149 1.00 97.19 83 LYS A CA 1
ATOM 633 C C . LYS A 1 83 ? 2.843 3.806 19.965 1.00 97.19 83 LYS A C 1
ATOM 635 O O . LYS A 1 83 ? 1.636 3.952 20.118 1.00 97.19 83 LYS A O 1
ATOM 640 N N . GLU A 1 84 ? 3.631 4.799 19.564 1.00 96.38 84 GLU A N 1
ATOM 641 C CA . GLU A 1 84 ? 3.149 6.168 19.358 1.00 96.38 84 GLU A CA 1
ATOM 642 C C . GLU A 1 84 ? 2.154 6.255 18.190 1.00 96.38 84 GLU A C 1
ATOM 644 O O . GLU A 1 84 ? 1.248 7.086 18.203 1.00 96.38 84 GLU A O 1
ATOM 649 N N . GLU A 1 85 ? 2.291 5.382 17.185 1.00 96.75 85 GLU A N 1
ATOM 650 C CA . GLU A 1 85 ? 1.342 5.293 16.075 1.00 96.75 85 GLU A CA 1
ATOM 651 C C . GLU A 1 85 ? 0.006 4.695 16.523 1.00 96.75 85 GLU A C 1
ATOM 653 O O . GLU A 1 85 ? -1.052 5.209 16.157 1.00 96.75 85 GLU A O 1
ATOM 658 N N . ILE A 1 86 ? 0.054 3.641 17.341 1.00 98.00 86 ILE A N 1
ATOM 659 C CA . ILE A 1 86 ? -1.137 3.016 17.927 1.00 98.00 86 ILE A CA 1
ATOM 660 C C . ILE A 1 86 ? -1.849 4.013 18.849 1.00 98.00 86 ILE A C 1
ATOM 662 O O . ILE A 1 86 ? -3.047 4.244 18.683 1.00 98.00 86 ILE A O 1
ATOM 666 N N . ASP A 1 87 ? -1.106 4.658 19.755 1.00 97.25 87 ASP A N 1
ATOM 667 C CA . ASP A 1 87 ? -1.617 5.696 20.656 1.00 97.25 87 ASP A CA 1
ATOM 668 C C . ASP A 1 87 ? -2.280 6.834 19.862 1.00 97.25 87 ASP A C 1
ATOM 670 O O . ASP A 1 87 ? -3.377 7.278 20.200 1.00 97.25 87 ASP A O 1
ATOM 674 N N . PHE A 1 88 ? -1.660 7.294 18.770 1.00 96.31 88 PHE A N 1
ATOM 675 C CA . PHE A 1 88 ? -2.231 8.328 17.904 1.00 96.31 88 PHE A CA 1
ATOM 676 C C . PHE A 1 88 ? -3.572 7.907 17.286 1.00 96.31 88 PHE A C 1
ATOM 678 O O . PHE A 1 88 ? -4.525 8.695 17.291 1.00 96.31 88 PHE A O 1
ATOM 685 N N . ILE A 1 89 ? -3.660 6.683 16.756 1.00 97.19 89 ILE A N 1
ATOM 686 C CA . ILE A 1 89 ? -4.886 6.179 16.126 1.00 97.19 89 ILE A CA 1
ATOM 687 C C . ILE A 1 89 ? -5.991 6.012 17.171 1.00 97.19 89 ILE A C 1
ATOM 689 O O . ILE A 1 89 ? -7.098 6.487 16.932 1.00 97.19 89 ILE A O 1
ATOM 693 N N . LEU A 1 90 ? -5.699 5.410 18.330 1.00 97.31 90 LEU A N 1
ATOM 694 C CA . LEU A 1 90 ? -6.668 5.235 19.420 1.00 97.31 90 LEU A CA 1
ATOM 695 C C . LEU A 1 90 ? -7.209 6.578 19.915 1.00 97.31 90 LEU A C 1
ATOM 697 O O . LEU A 1 90 ? -8.423 6.776 19.960 1.00 97.31 90 LEU A O 1
ATOM 701 N N . ASN A 1 91 ? -6.315 7.526 20.211 1.00 95.94 91 ASN A N 1
ATOM 702 C CA . ASN A 1 91 ? -6.698 8.855 20.683 1.00 95.94 91 ASN A CA 1
ATOM 703 C C . ASN A 1 91 ? -7.535 9.612 19.650 1.00 95.94 91 ASN A C 1
ATOM 705 O O . ASN A 1 91 ? -8.485 10.297 20.014 1.00 95.94 91 ASN A O 1
ATOM 709 N N . THR A 1 92 ? -7.207 9.486 18.360 1.00 95.50 92 THR A N 1
ATOM 710 C CA . THR A 1 92 ? -8.000 10.118 17.299 1.00 95.50 92 THR A CA 1
ATOM 711 C C . THR A 1 92 ? -9.359 9.438 17.156 1.00 95.50 92 THR A C 1
ATOM 713 O O . THR A 1 92 ? -10.369 10.129 17.085 1.00 95.50 92 THR A O 1
ATOM 716 N N . ALA A 1 93 ? -9.408 8.104 17.140 1.00 95.38 93 ALA A N 1
ATOM 717 C CA . ALA A 1 93 ? -10.642 7.334 16.996 1.00 95.38 93 ALA A CA 1
ATOM 718 C C . ALA A 1 93 ? -11.626 7.588 18.148 1.00 95.38 93 ALA A C 1
ATOM 720 O O . ALA A 1 93 ? -12.824 7.725 17.909 1.00 95.38 93 ALA A O 1
ATOM 721 N N . ALA A 1 94 ? -11.121 7.748 19.376 1.00 95.31 94 ALA A N 1
ATOM 722 C CA . ALA A 1 94 ? -11.919 8.060 20.561 1.00 95.31 94 ALA A CA 1
ATOM 723 C C . ALA A 1 94 ? -12.731 9.364 20.453 1.00 95.31 94 ALA A C 1
ATOM 725 O O . ALA A 1 94 ? -13.708 9.528 21.176 1.00 95.31 94 ALA A O 1
ATOM 726 N N . LEU A 1 95 ? -12.354 10.278 19.552 1.00 93.44 95 LEU A N 1
ATOM 727 C CA . LEU A 1 95 ? -13.087 11.525 19.310 1.00 93.44 95 LEU A CA 1
ATOM 728 C C . LEU A 1 95 ? -14.302 11.349 18.384 1.00 93.44 95 LEU A C 1
ATOM 730 O O . LEU A 1 95 ? -15.134 12.251 18.316 1.00 93.44 95 LEU A O 1
ATOM 734 N N . TYR A 1 96 ? -14.382 10.240 17.642 1.00 91.81 96 TYR A N 1
ATOM 735 C CA . TYR A 1 96 ? -15.382 10.033 16.584 1.00 91.81 96 TYR A CA 1
ATOM 736 C C . TYR A 1 96 ? -16.225 8.769 16.767 1.00 91.81 96 TYR A C 1
ATOM 738 O O . TYR A 1 96 ? -17.314 8.690 16.203 1.00 91.81 96 TYR A O 1
ATOM 746 N N . PHE A 1 97 ? -15.735 7.775 17.505 1.00 92.31 97 PHE A N 1
ATOM 747 C CA . PHE A 1 97 ? -16.475 6.545 17.781 1.00 92.31 97 PHE A CA 1
ATOM 748 C C . PHE A 1 97 ? -17.493 6.737 18.905 1.00 92.31 97 PHE A C 1
ATOM 750 O O . PHE A 1 97 ? -17.295 7.555 19.801 1.00 92.31 97 PHE A O 1
ATOM 757 N N . GLU A 1 98 ? -18.573 5.947 18.876 1.00 86.00 98 GLU A N 1
ATOM 758 C CA . GLU A 1 98 ? -19.611 5.971 19.922 1.00 86.00 98 GLU A CA 1
ATOM 759 C C . GLU A 1 98 ? -19.040 5.640 21.307 1.00 86.00 98 GLU A C 1
ATOM 761 O O . GLU A 1 98 ? -19.484 6.180 22.320 1.00 86.00 98 GLU A O 1
ATOM 766 N N . GLN A 1 99 ? -18.039 4.757 21.344 1.00 91.81 99 GLN A N 1
ATOM 767 C CA . GLN A 1 99 ? -17.284 4.402 22.539 1.00 91.81 99 GLN A CA 1
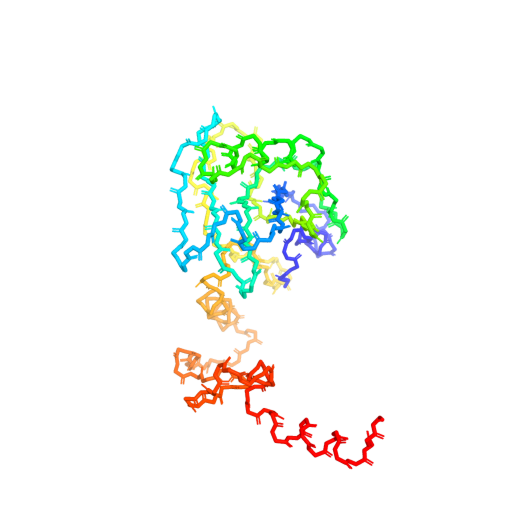ATOM 768 C C . GLN A 1 99 ? -15.783 4.543 22.264 1.00 91.81 99 GLN A C 1
ATOM 770 O O . GLN A 1 99 ? -15.324 4.127 21.196 1.00 91.81 99 GLN A O 1
ATOM 775 N N . PRO A 1 100 ? -14.999 5.092 23.209 1.00 95.69 100 PRO A N 1
ATOM 776 C CA . PRO A 1 100 ? -13.565 5.262 23.026 1.00 95.69 100 PRO A CA 1
ATOM 777 C C . PRO A 1 100 ? -12.863 3.892 23.018 1.00 95.69 100 PRO A C 1
ATOM 779 O O . PRO A 1 100 ? -12.880 3.205 24.046 1.00 95.69 100 PRO A O 1
ATOM 782 N N . PRO A 1 101 ? -12.238 3.480 21.899 1.00 97.12 101 PRO A N 1
ATOM 783 C CA . PRO A 1 101 ? -11.582 2.181 21.814 1.00 97.12 101 PRO A CA 1
ATOM 784 C C . PRO A 1 101 ? -10.349 2.130 22.722 1.00 97.12 101 PRO A C 1
ATOM 786 O O . PRO A 1 101 ? -9.636 3.123 22.883 1.00 97.12 101 PRO A O 1
ATOM 789 N N . GLN A 1 102 ? -10.083 0.958 23.295 1.00 97.88 102 GLN A N 1
ATOM 790 C CA . GLN A 1 102 ? -8.896 0.676 24.097 1.00 97.88 102 GLN A CA 1
ATOM 791 C C . GLN A 1 102 ? -7.938 -0.256 23.348 1.00 97.88 102 GLN A C 1
ATOM 793 O O . GLN A 1 102 ? -8.282 -0.872 22.341 1.00 97.88 102 GLN A O 1
ATOM 798 N N . TYR A 1 103 ? -6.726 -0.420 23.880 1.00 98.19 103 TYR A N 1
ATOM 799 C CA . TYR A 1 103 ? -5.753 -1.387 23.357 1.00 98.19 103 TYR A CA 1
ATOM 800 C C . TYR A 1 103 ? -6.309 -2.815 23.264 1.00 98.19 103 TYR A C 1
ATOM 802 O O . TYR A 1 103 ? -6.025 -3.524 22.304 1.00 98.19 103 TYR A O 1
ATOM 810 N N . SER A 1 104 ? -7.125 -3.227 24.237 1.00 98.19 104 SER A N 1
ATOM 811 C CA . SER A 1 104 ? -7.759 -4.550 24.267 1.00 98.19 104 SER A CA 1
ATOM 812 C C . SER A 1 104 ? -8.803 -4.766 23.169 1.00 98.19 104 SER A C 1
ATOM 814 O O . SER A 1 104 ? -9.194 -5.904 22.933 1.00 98.19 104 SER A O 1
ATOM 816 N N . ASP A 1 105 ? -9.268 -3.700 22.513 1.00 98.12 105 ASP A N 1
ATOM 817 C CA . ASP A 1 105 ? -10.242 -3.783 21.422 1.00 98.12 105 ASP A CA 1
ATOM 818 C C . ASP A 1 105 ? -9.584 -3.968 20.043 1.00 98.12 105 ASP A C 1
ATOM 820 O O . ASP A 1 105 ? -10.287 -4.169 19.050 1.00 98.12 105 ASP A O 1
ATOM 824 N N . ILE A 1 106 ? -8.250 -3.885 19.956 1.00 98.38 106 ILE A N 1
ATOM 825 C CA . ILE A 1 106 ? -7.509 -4.055 18.702 1.00 98.38 106 ILE A CA 1
ATOM 826 C C . ILE A 1 106 ? -7.509 -5.541 18.326 1.00 98.38 106 ILE A C 1
ATOM 828 O O . ILE A 1 106 ? -6.881 -6.364 18.986 1.00 98.38 106 ILE A O 1
ATOM 832 N N . LEU A 1 107 ? -8.181 -5.877 17.225 1.00 98.25 107 LEU A N 1
ATOM 833 C CA . LEU A 1 107 ? -8.273 -7.249 16.713 1.00 98.25 107 LEU A CA 1
ATOM 834 C C . LEU A 1 107 ? -7.122 -7.604 15.769 1.00 98.25 107 LEU A C 1
ATOM 836 O O . LEU A 1 107 ? -6.764 -8.770 15.630 1.00 98.25 107 LEU A O 1
ATOM 840 N N . SER A 1 108 ? -6.565 -6.604 15.090 1.00 98.06 108 SER A N 1
ATOM 841 C CA . SER A 1 108 ? -5.404 -6.756 14.218 1.00 98.06 108 SER A CA 1
ATOM 842 C C . SER A 1 108 ? -4.698 -5.417 14.049 1.00 98.06 108 SER A C 1
ATOM 844 O O . SER A 1 108 ? -5.319 -4.354 14.118 1.00 98.06 108 SER A O 1
ATOM 846 N N . VAL A 1 109 ? -3.400 -5.473 13.769 1.00 98.00 109 VAL A N 1
ATOM 847 C CA . VAL A 1 109 ? -2.578 -4.311 13.438 1.00 98.00 109 VAL A CA 1
ATOM 848 C C . VAL A 1 109 ? -1.673 -4.652 12.262 1.00 98.00 109 VAL A C 1
ATOM 850 O O . V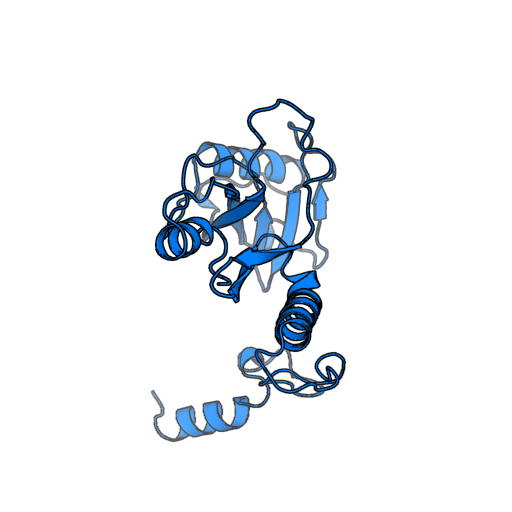AL A 1 109 ? -1.163 -5.766 12.172 1.00 98.00 109 VAL A O 1
ATOM 853 N N . PHE A 1 110 ? -1.483 -3.705 11.347 1.00 97.88 110 PHE A N 1
ATOM 854 C CA . PHE A 1 110 ? -0.514 -3.851 10.266 1.00 97.88 110 PHE A CA 1
ATOM 855 C C . PHE A 1 110 ? 0.182 -2.527 9.967 1.00 97.88 110 PHE A C 1
ATOM 857 O O . PHE A 1 110 ? -0.430 -1.457 10.025 1.00 97.88 110 PHE A O 1
ATOM 864 N N . ALA A 1 111 ? 1.466 -2.621 9.625 1.00 97.75 111 ALA A N 1
ATOM 865 C CA . ALA A 1 111 ? 2.295 -1.504 9.206 1.00 97.75 111 ALA A CA 1
ATOM 866 C C . ALA A 1 111 ? 2.882 -1.766 7.817 1.00 97.75 111 ALA A C 1
ATOM 868 O O . ALA A 1 111 ? 3.106 -2.903 7.408 1.00 97.75 111 ALA A O 1
ATOM 869 N N . GLY A 1 112 ? 3.126 -0.691 7.079 1.00 97.06 112 GLY A N 1
ATOM 870 C CA . GLY A 1 112 ? 3.790 -0.744 5.784 1.00 97.06 112 GLY A CA 1
ATOM 871 C C . GLY A 1 112 ? 4.569 0.532 5.520 1.00 97.06 112 GLY A C 1
ATOM 872 O O . GLY A 1 112 ? 4.248 1.592 6.059 1.00 97.06 112 GLY A O 1
ATOM 873 N N . GLN A 1 113 ? 5.595 0.437 4.677 1.00 95.31 113 GLN A N 1
ATOM 874 C CA . GLN A 1 113 ? 6.448 1.571 4.340 1.00 95.31 113 GLN A CA 1
ATOM 875 C C . GLN A 1 113 ? 6.189 2.066 2.916 1.00 95.31 113 GLN A C 1
ATOM 877 O O . GLN A 1 113 ? 6.103 1.300 1.956 1.00 95.31 113 GLN A O 1
ATOM 882 N N . ARG A 1 114 ? 6.071 3.384 2.782 1.00 93.69 114 ARG A N 1
ATOM 883 C CA . ARG A 1 114 ? 5.861 4.090 1.518 1.00 93.69 114 ARG A CA 1
ATOM 884 C C . ARG A 1 114 ? 7.211 4.538 0.962 1.00 93.69 114 ARG A C 1
ATOM 886 O O . ARG A 1 114 ? 7.976 5.147 1.711 1.00 93.69 114 ARG A O 1
ATOM 893 N N . PRO A 1 115 ? 7.495 4.319 -0.334 1.00 91.62 115 PRO A N 1
ATOM 894 C CA . PRO A 1 115 ? 8.707 4.824 -0.965 1.00 91.62 115 PRO A CA 1
ATOM 895 C C . PRO A 1 115 ? 8.535 6.307 -1.308 1.00 91.62 115 PRO A C 1
ATOM 897 O O . PRO A 1 115 ? 8.160 6.662 -2.428 1.00 91.62 115 PRO A O 1
ATOM 900 N N . LEU A 1 116 ? 8.741 7.187 -0.326 1.00 87.19 116 LEU A N 1
ATOM 901 C CA . LEU A 1 116 ? 8.738 8.629 -0.565 1.00 87.19 116 LEU A CA 1
ATOM 902 C C . LEU A 1 116 ? 10.073 9.052 -1.161 1.00 87.19 116 LEU A C 1
ATOM 904 O O . LEU A 1 116 ? 11.070 8.348 -1.043 1.00 87.19 116 LEU A O 1
ATOM 908 N N . ALA A 1 117 ? 10.112 10.211 -1.803 1.00 81.75 117 ALA A N 1
ATOM 909 C CA . ALA A 1 117 ? 11.362 10.690 -2.356 1.00 81.75 117 ALA A CA 1
ATOM 910 C C . ALA A 1 117 ? 12.250 11.328 -1.279 1.00 81.75 117 ALA A C 1
ATOM 912 O O . ALA A 1 117 ? 11.778 12.140 -0.479 1.00 81.75 117 ALA A O 1
ATOM 913 N N . ALA A 1 118 ? 13.535 10.980 -1.290 1.00 73.56 118 ALA A N 1
ATOM 914 C CA . ALA A 1 118 ? 14.517 11.538 -0.376 1.00 73.56 118 ALA A CA 1
ATOM 915 C C . ALA A 1 118 ? 14.716 13.049 -0.626 1.00 73.56 118 ALA A C 1
ATOM 917 O O . ALA A 1 118 ? 14.712 13.496 -1.782 1.00 73.56 118 ALA A O 1
ATOM 918 N N . PRO A 1 119 ? 14.895 13.859 0.432 1.00 63.59 119 PRO A N 1
ATOM 919 C CA . PRO A 1 119 ? 15.345 15.235 0.286 1.00 63.59 119 PRO A CA 1
ATOM 920 C C . PRO A 1 119 ? 16.728 15.285 -0.361 1.00 63.59 119 PRO A C 1
ATOM 922 O O . PRO A 1 119 ? 17.614 14.525 0.019 1.00 63.59 119 PRO A O 1
ATOM 925 N N . LYS A 1 120 ? 16.928 16.196 -1.319 1.00 58.69 120 LYS A N 1
ATOM 926 C CA . LYS A 1 120 ? 18.274 16.486 -1.829 1.00 58.69 120 LYS A CA 1
ATOM 927 C C . LYS A 1 120 ? 19.057 17.300 -0.797 1.00 58.69 120 LYS A C 1
ATOM 929 O O . LYS A 1 120 ? 18.475 18.158 -0.133 1.00 58.69 120 LYS A O 1
ATOM 934 N N . SER A 1 121 ? 20.368 17.078 -0.735 1.00 53.88 121 SER A N 1
ATOM 935 C CA . SER A 1 121 ? 21.322 17.733 0.176 1.00 53.88 121 SER A CA 1
ATOM 936 C C . SER A 1 121 ? 21.327 19.272 0.112 1.00 53.88 121 SER A C 1
ATOM 938 O O . SER A 1 121 ? 21.766 19.919 1.056 1.00 53.88 121 SER A O 1
ATOM 940 N N . ASP A 1 122 ? 20.768 19.874 -0.945 1.00 50.06 122 ASP A N 1
ATOM 941 C CA . ASP A 1 122 ? 20.853 21.319 -1.219 1.00 50.06 122 ASP A CA 1
ATOM 942 C C . ASP A 1 122 ? 19.700 22.162 -0.637 1.00 50.06 122 ASP A C 1
ATOM 944 O O . ASP A 1 122 ? 19.482 23.298 -1.061 1.00 50.06 122 ASP A O 1
ATOM 948 N N . GLY A 1 123 ? 18.890 21.626 0.284 1.00 44.78 123 GLY A N 1
ATOM 949 C CA . GLY A 1 123 ? 17.876 22.406 1.018 1.00 44.78 123 GLY A CA 1
ATOM 950 C C . GLY A 1 123 ? 16.744 23.017 0.171 1.00 44.78 123 GLY A C 1
ATOM 951 O O . GLY A 1 123 ? 15.880 23.718 0.702 1.00 44.78 123 GLY A O 1
ATOM 952 N N . LYS A 1 124 ? 16.688 22.749 -1.140 1.00 41.69 124 LYS A N 1
ATOM 953 C CA . LYS A 1 124 ? 15.572 23.163 -1.996 1.00 41.69 124 LYS A CA 1
ATOM 954 C C . LYS A 1 124 ? 14.339 22.323 -1.661 1.00 41.69 124 LYS A C 1
ATOM 956 O O . LYS A 1 124 ? 14.267 21.141 -1.987 1.00 41.69 124 LYS A O 1
ATOM 961 N N . SER A 1 125 ? 13.397 22.981 -0.983 1.00 39.53 125 SER A N 1
ATOM 962 C CA . SER A 1 125 ? 12.042 22.545 -0.626 1.00 39.53 125 SER A CA 1
ATOM 963 C C . SER A 1 125 ? 11.493 21.418 -1.513 1.00 39.53 125 SER A C 1
ATOM 965 O O . SER A 1 125 ? 11.159 21.608 -2.680 1.00 39.53 125 SER A O 1
ATOM 967 N N . THR A 1 126 ? 11.341 20.241 -0.913 1.00 44.72 126 THR A N 1
ATOM 968 C CA . THR A 1 126 ? 10.806 18.999 -1.491 1.00 44.72 126 THR A CA 1
ATOM 969 C C . THR A 1 126 ? 9.288 19.004 -1.691 1.00 44.72 126 THR A C 1
ATOM 971 O O . THR A 1 126 ? 8.714 17.958 -1.997 1.00 44.72 126 THR A O 1
ATOM 974 N N . LYS A 1 127 ? 8.602 20.149 -1.553 1.00 39.09 127 LYS A N 1
ATOM 975 C CA . LYS A 1 127 ? 7.133 20.207 -1.681 1.00 39.09 127 LYS A CA 1
ATOM 976 C C . LYS A 1 127 ? 6.624 19.694 -3.041 1.00 39.09 127 LYS A C 1
ATOM 978 O O . LYS A 1 127 ? 5.557 19.084 -3.081 1.00 39.09 127 LYS A O 1
ATOM 983 N N . GLU A 1 128 ? 7.403 19.840 -4.117 1.00 38.69 128 GLU A N 1
ATOM 984 C CA . GLU A 1 128 ? 7.063 19.324 -5.458 1.00 38.69 128 GLU A CA 1
ATOM 985 C C . GLU A 1 128 ? 7.510 17.879 -5.736 1.00 38.69 128 GLU A C 1
ATOM 987 O O . GLU A 1 128 ? 7.045 17.267 -6.693 1.00 38.69 128 GLU A O 1
ATOM 992 N N . LEU A 1 129 ? 8.336 17.261 -4.882 1.00 45.44 129 LEU A N 1
ATOM 993 C CA . LEU A 1 129 ? 8.673 15.832 -5.005 1.00 45.44 129 LEU A CA 1
ATOM 994 C C . LEU A 1 129 ? 7.515 14.905 -4.585 1.00 45.44 129 LEU A C 1
ATOM 996 O O . LEU A 1 129 ? 7.688 13.691 -4.459 1.00 45.44 129 LEU A O 1
ATOM 1000 N N . SER A 1 130 ? 6.335 15.473 -4.344 1.00 53.16 130 SER A N 1
ATOM 1001 C CA . SER A 1 130 ? 5.277 14.848 -3.578 1.00 53.16 130 SER A CA 1
ATOM 1002 C C . SER A 1 130 ? 4.241 14.148 -4.471 1.00 53.16 130 SER A C 1
ATOM 1004 O O . SER A 1 130 ? 3.536 14.747 -5.274 1.00 53.16 130 SER A O 1
ATOM 1006 N N . ARG A 1 131 ? 4.107 12.832 -4.251 1.00 58.75 131 ARG A N 1
ATOM 1007 C CA . ARG A 1 131 ? 2.939 11.973 -4.558 1.00 58.75 131 ARG A CA 1
ATOM 1008 C C . ARG A 1 131 ? 2.782 11.385 -5.973 1.00 58.75 131 ARG A C 1
ATOM 1010 O O . ARG A 1 131 ? 1.847 10.602 -6.149 1.00 58.75 131 ARG A O 1
ATOM 1017 N N . GLY A 1 132 ? 3.654 11.688 -6.936 1.00 75.06 132 GLY A N 1
ATOM 1018 C CA . GLY A 1 132 ? 3.701 11.007 -8.247 1.00 75.06 132 GLY A CA 1
ATOM 1019 C C . GLY A 1 132 ? 4.615 9.771 -8.271 1.00 75.06 132 GLY A C 1
ATOM 1020 O O . GLY A 1 132 ? 5.376 9.544 -7.329 1.00 75.06 132 GLY A O 1
ATOM 1021 N N . HIS A 1 133 ? 4.560 8.970 -9.342 1.00 89.12 133 HIS A N 1
ATOM 1022 C CA . HIS A 1 133 ? 5.603 7.979 -9.649 1.00 89.12 133 HIS A CA 1
ATOM 1023 C C . HIS A 1 133 ? 6.737 8.614 -10.456 1.00 89.12 133 HIS A C 1
ATOM 1025 O O . HIS A 1 133 ? 6.533 9.592 -11.175 1.00 89.12 133 HIS A O 1
ATOM 1031 N N . LYS A 1 134 ? 7.937 8.044 -10.356 1.00 90.12 134 LYS A N 1
ATOM 1032 C CA . LYS A 1 134 ? 9.103 8.416 -11.164 1.00 90.12 134 LYS A CA 1
ATOM 1033 C C . LYS A 1 134 ? 9.625 7.205 -11.908 1.00 90.12 134 LYS A C 1
ATOM 1035 O O . LYS A 1 134 ? 9.682 6.123 -11.334 1.00 90.12 134 LYS A O 1
ATOM 1040 N N . ILE A 1 135 ? 10.043 7.424 -13.150 1.00 94.25 135 ILE A N 1
ATOM 1041 C CA . ILE A 1 135 ? 10.730 6.429 -13.970 1.00 94.25 135 ILE A CA 1
ATOM 1042 C C . ILE A 1 135 ? 12.141 6.941 -14.239 1.00 94.25 135 ILE A C 1
ATOM 1044 O O . ILE A 1 135 ? 12.318 8.032 -14.782 1.00 94.25 135 ILE A O 1
ATOM 1048 N N . ILE A 1 136 ? 13.134 6.156 -13.843 1.00 93.69 136 ILE A N 1
ATOM 1049 C CA . ILE A 1 136 ? 14.560 6.439 -13.999 1.00 93.69 136 ILE A CA 1
ATOM 1050 C C . ILE A 1 136 ? 15.158 5.346 -14.866 1.00 93.69 136 ILE A C 1
ATOM 1052 O O . ILE A 1 136 ? 14.731 4.196 -14.813 1.00 93.69 136 ILE A O 1
ATOM 1056 N N . VAL A 1 137 ? 16.126 5.721 -15.691 1.00 95.62 137 VAL A N 1
ATOM 1057 C CA . VAL A 1 137 ? 16.831 4.801 -16.575 1.00 95.62 137 VAL A CA 1
ATOM 1058 C C . VAL A 1 137 ? 18.311 4.971 -16.297 1.00 95.62 137 VAL A C 1
ATOM 1060 O O . VAL A 1 137 ? 18.818 6.087 -16.409 1.00 95.62 137 VAL A O 1
ATOM 1063 N N . SER A 1 138 ? 18.983 3.894 -15.904 1.00 94.31 138 SER A N 1
ATOM 1064 C CA . SER A 1 138 ? 20.430 3.920 -15.703 1.00 94.31 138 SER A CA 1
ATOM 1065 C C . SER A 1 138 ? 21.196 3.821 -17.024 1.00 94.31 138 SER A C 1
ATOM 1067 O O . SER A 1 138 ? 20.629 3.515 -18.078 1.00 94.31 138 SER A O 1
ATOM 1069 N N . ASN A 1 139 ? 22.514 4.025 -16.966 1.00 92.44 139 ASN A N 1
ATOM 1070 C CA . ASN A 1 139 ? 23.397 3.870 -18.125 1.00 92.44 139 ASN A CA 1
ATOM 1071 C C . ASN A 1 139 ? 23.390 2.436 -18.686 1.00 92.44 139 ASN A C 1
ATOM 1073 O O . ASN A 1 139 ? 23.563 2.249 -19.889 1.00 92.44 139 ASN A O 1
ATOM 1077 N N . HIS A 1 140 ? 23.115 1.430 -17.849 1.00 94.38 140 HIS A N 1
ATOM 1078 C CA . HIS A 1 140 ? 22.971 0.029 -18.262 1.00 94.38 140 HIS A CA 1
ATOM 1079 C C . HIS A 1 140 ? 21.546 -0.322 -18.715 1.00 94.38 140 HIS A C 1
ATOM 1081 O O . HIS A 1 140 ? 21.216 -1.495 -18.876 1.00 94.38 140 HIS A O 1
ATOM 1087 N N . LYS A 1 141 ? 20.694 0.687 -18.951 1.00 95.69 141 LYS A N 1
ATOM 1088 C CA . LYS A 1 141 ? 19.298 0.546 -19.396 1.00 95.69 141 LYS A CA 1
ATOM 1089 C C . LYS A 1 141 ? 18.383 -0.135 -18.370 1.00 95.69 141 LYS A C 1
ATOM 1091 O O . LYS A 1 141 ? 17.289 -0.577 -18.729 1.00 95.69 141 LYS A O 1
ATOM 1096 N N . LEU A 1 142 ? 18.765 -0.169 -17.089 1.00 96.81 142 LEU A N 1
ATOM 1097 C CA . LEU A 1 142 ? 17.859 -0.587 -16.022 1.00 96.81 142 LEU A CA 1
ATOM 1098 C C . LEU A 1 142 ? 16.758 0.464 -15.861 1.00 96.81 142 LEU A C 1
ATOM 1100 O O . LEU A 1 142 ? 17.027 1.608 -15.499 1.00 96.81 142 LEU A O 1
ATOM 1104 N N . ILE A 1 143 ? 15.510 0.068 -16.114 1.00 97.75 143 ILE A N 1
ATOM 1105 C CA . ILE A 1 143 ? 14.342 0.914 -15.856 1.00 97.75 143 ILE A CA 1
ATOM 1106 C C . ILE A 1 143 ? 13.898 0.711 -14.412 1.00 97.75 143 ILE A C 1
ATOM 1108 O O . ILE A 1 143 ? 13.527 -0.398 -14.014 1.00 97.75 143 ILE A O 1
ATOM 1112 N N . THR A 1 144 ? 13.893 1.792 -13.646 1.00 96.62 144 THR A N 1
ATOM 1113 C CA . THR A 1 144 ? 13.470 1.831 -12.249 1.00 96.62 144 THR A CA 1
ATOM 1114 C C . THR A 1 144 ? 12.213 2.669 -12.106 1.00 96.62 144 THR A C 1
ATOM 1116 O O . THR A 1 144 ? 12.194 3.819 -12.538 1.00 96.62 144 THR A O 1
ATOM 1119 N N . ILE A 1 145 ? 11.178 2.112 -11.478 1.00 95.38 145 ILE A N 1
ATOM 1120 C CA . ILE A 1 145 ? 9.980 2.847 -11.071 1.00 95.38 145 ILE A CA 1
ATOM 1121 C C . ILE A 1 145 ? 9.900 2.918 -9.546 1.00 95.38 145 ILE A C 1
ATOM 1123 O O . ILE A 1 145 ? 10.045 1.907 -8.861 1.00 95.38 145 ILE A O 1
ATOM 1127 N N . THR A 1 146 ? 9.654 4.114 -9.013 1.00 92.75 146 THR A N 1
ATOM 1128 C CA . THR A 1 146 ? 9.460 4.339 -7.574 1.00 92.75 146 THR A CA 1
ATOM 1129 C C . THR A 1 146 ? 8.410 5.414 -7.298 1.00 92.75 146 THR A C 1
ATOM 1131 O O . THR A 1 146 ? 8.022 6.171 -8.195 1.00 92.75 146 THR A O 1
ATOM 1134 N N . GLY A 1 147 ? 7.936 5.479 -6.055 1.00 88.81 147 GLY A N 1
ATOM 1135 C CA . GLY A 1 147 ? 6.793 6.290 -5.658 1.00 88.81 147 GLY A CA 1
ATOM 1136 C C . GLY A 1 147 ? 5.484 5.774 -6.258 1.00 88.81 147 GLY A C 1
ATOM 1137 O O . GLY A 1 147 ? 5.313 4.582 -6.513 1.00 88.81 147 GLY A O 1
ATOM 1138 N N . GLY A 1 148 ? 4.557 6.696 -6.510 1.00 86.62 148 GLY A N 1
ATOM 1139 C CA . GLY A 1 148 ? 3.232 6.370 -7.028 1.00 86.62 148 GLY A CA 1
ATOM 1140 C C . GLY A 1 148 ? 2.275 5.805 -5.977 1.00 86.62 148 GLY A C 1
ATOM 1141 O O . GLY A 1 148 ? 2.610 5.620 -4.808 1.00 86.62 148 GLY A O 1
ATOM 1142 N N . LYS A 1 149 ? 1.030 5.591 -6.399 1.00 90.56 149 LYS A N 1
ATOM 1143 C CA . LYS A 1 149 ? -0.053 5.080 -5.555 1.00 90.56 149 LYS A CA 1
ATOM 1144 C C . LYS A 1 149 ? -0.611 3.803 -6.149 1.00 90.56 149 LYS A C 1
ATOM 1146 O O . LYS A 1 149 ? -0.623 3.637 -7.369 1.00 90.56 149 LYS A O 1
ATOM 1151 N N . TRP A 1 150 ? -1.207 2.979 -5.291 1.00 92.69 150 TRP A N 1
ATOM 1152 C CA . TRP A 1 150 ? -2.016 1.853 -5.745 1.00 92.69 150 TRP A CA 1
ATOM 1153 C C . TRP A 1 150 ? -3.077 2.298 -6.758 1.00 92.69 150 TRP A C 1
ATOM 1155 O O . TRP A 1 150 ? -3.195 1.714 -7.822 1.00 92.69 150 TRP A O 1
ATOM 1165 N N . THR A 1 151 ? -3.770 3.413 -6.516 1.00 93.31 151 THR A N 1
ATOM 1166 C CA . THR A 1 151 ? -4.810 3.927 -7.427 1.00 93.31 151 THR A CA 1
ATOM 1167 C C . THR A 1 151 ? -4.309 4.283 -8.831 1.00 93.31 151 THR A C 1
ATOM 1169 O O . THR A 1 151 ? -5.100 4.309 -9.770 1.00 93.31 151 THR A O 1
ATOM 1172 N N . SER A 1 152 ? -3.008 4.533 -9.004 1.00 93.38 152 SER A N 1
ATOM 1173 C CA . SER A 1 152 ? -2.389 4.864 -10.291 1.00 93.38 152 SER A CA 1
ATOM 1174 C C . SER A 1 152 ? -1.607 3.705 -10.922 1.00 93.38 152 SER A C 1
ATOM 1176 O O . SER A 1 152 ? -1.008 3.907 -11.978 1.00 93.38 152 SER A O 1
ATOM 1178 N N . TYR A 1 153 ? -1.616 2.500 -10.331 1.00 95.38 153 TYR A N 1
ATOM 1179 C CA . TYR A 1 153 ? -0.728 1.393 -10.723 1.00 95.38 153 TYR A CA 1
ATOM 1180 C C . TYR A 1 153 ? -0.793 1.051 -12.224 1.00 95.38 153 TYR A C 1
ATOM 1182 O O . TYR A 1 153 ? 0.235 0.855 -12.867 1.00 95.38 153 TYR A O 1
ATOM 1190 N N . ARG A 1 154 ? -1.995 1.035 -12.821 1.00 97.19 154 ARG A N 1
ATOM 1191 C CA . ARG A 1 154 ? -2.172 0.716 -14.248 1.00 97.19 154 ARG A CA 1
ATOM 1192 C C . ARG A 1 154 ? -1.478 1.746 -15.138 1.00 97.19 154 ARG A C 1
ATOM 1194 O O . ARG A 1 154 ? -0.848 1.383 -16.128 1.00 97.19 154 ARG A O 1
ATOM 1201 N N . ARG A 1 155 ? -1.605 3.032 -14.794 1.00 95.75 155 ARG A N 1
ATOM 1202 C CA . ARG A 1 155 ? -0.972 4.118 -15.549 1.00 95.75 155 ARG A CA 1
ATOM 1203 C C . ARG A 1 155 ? 0.544 4.113 -15.358 1.00 95.75 155 ARG A C 1
ATOM 1205 O O . ARG A 1 155 ? 1.269 4.260 -16.329 1.00 95.75 155 ARG A O 1
ATOM 1212 N N . MET A 1 156 ? 1.004 3.859 -14.135 1.00 96.19 156 MET A N 1
ATOM 1213 C CA . MET A 1 156 ? 2.420 3.666 -13.810 1.00 96.19 156 MET A CA 1
ATOM 1214 C C . MET A 1 156 ? 3.066 2.553 -14.647 1.00 96.19 156 MET A C 1
ATOM 1216 O O . MET A 1 156 ? 4.173 2.718 -15.161 1.00 96.19 156 MET A O 1
ATOM 1220 N N . ALA A 1 157 ? 2.365 1.427 -14.796 1.00 97.44 157 ALA A N 1
ATOM 1221 C CA . ALA A 1 157 ? 2.812 0.310 -15.617 1.00 97.44 157 ALA A CA 1
ATOM 1222 C C . ALA A 1 157 ? 2.858 0.683 -17.106 1.00 97.44 157 ALA A C 1
ATOM 1224 O O . ALA A 1 157 ? 3.854 0.407 -17.766 1.00 97.44 157 ALA A O 1
ATOM 1225 N N . GLU A 1 158 ? 1.818 1.351 -17.614 1.00 97.94 158 GLU A N 1
ATOM 1226 C CA . GLU A 1 158 ? 1.772 1.871 -18.988 1.00 97.94 158 GLU A CA 1
ATOM 1227 C C . GLU A 1 158 ? 2.959 2.800 -19.282 1.00 97.94 158 GLU A C 1
ATOM 1229 O O . GLU A 1 158 ? 3.724 2.515 -20.196 1.00 97.94 158 GLU A O 1
ATOM 1234 N N . ASP A 1 159 ? 3.197 3.820 -18.450 1.00 97.44 159 ASP A N 1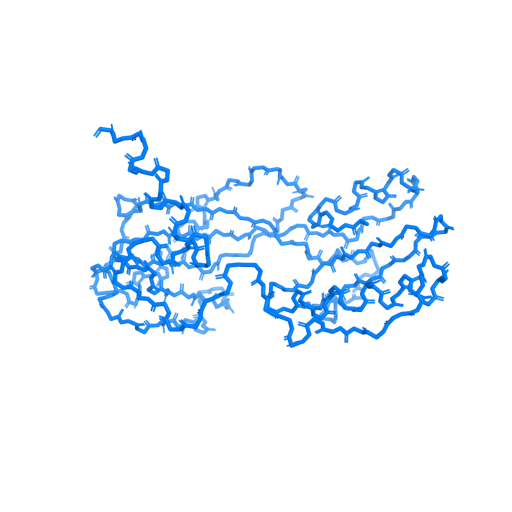
ATOM 1235 C CA . ASP A 1 159 ? 4.312 4.759 -18.645 1.00 97.44 159 ASP A CA 1
ATOM 1236 C C . ASP A 1 159 ? 5.687 4.047 -18.599 1.00 97.44 159 ASP A C 1
ATOM 1238 O O . ASP A 1 159 ? 6.629 4.432 -19.295 1.00 97.44 159 ASP A O 1
ATOM 1242 N N . THR A 1 160 ? 5.816 2.989 -17.789 1.00 98.00 160 THR A N 1
ATOM 1243 C CA . THR A 1 160 ? 7.051 2.189 -17.668 1.00 98.00 160 THR A CA 1
ATOM 1244 C C . THR A 1 160 ? 7.304 1.338 -18.908 1.00 98.00 160 THR A C 1
ATOM 1246 O O . THR A 1 160 ? 8.433 1.275 -19.398 1.00 98.00 160 THR A O 1
ATOM 1249 N N . VAL A 1 161 ? 6.260 0.700 -19.440 1.00 98.19 161 VAL A N 1
ATOM 1250 C CA . VAL A 1 161 ? 6.324 -0.067 -20.691 1.00 98.19 161 VAL A CA 1
ATOM 1251 C C . VAL A 1 161 ? 6.608 0.867 -21.867 1.00 98.19 161 VAL A C 1
ATOM 1253 O O . VAL A 1 161 ? 7.478 0.567 -22.682 1.00 98.19 161 VAL A O 1
ATOM 1256 N N . ASP A 1 162 ? 5.963 2.034 -21.912 1.00 98.19 162 ASP A N 1
ATOM 1257 C CA . ASP A 1 162 ? 6.226 3.061 -22.921 1.00 98.19 162 ASP A CA 1
ATOM 1258 C C . ASP A 1 162 ? 7.691 3.516 -22.878 1.00 98.19 162 ASP A C 1
ATOM 1260 O O . ASP A 1 162 ? 8.324 3.679 -23.923 1.00 98.19 162 ASP A O 1
ATOM 1264 N N . LYS A 1 163 ? 8.281 3.648 -21.682 1.00 98.31 163 LYS A N 1
ATOM 1265 C CA . LYS A 1 163 ? 9.710 3.948 -21.540 1.00 98.31 163 LYS A CA 1
ATOM 1266 C C . LYS A 1 163 ? 10.600 2.834 -22.090 1.00 98.31 163 LYS A C 1
ATOM 1268 O O . LYS A 1 163 ? 11.596 3.133 -22.743 1.00 98.31 163 LYS A O 1
ATOM 1273 N N . ALA A 1 164 ? 10.245 1.569 -21.874 1.00 98.38 164 ALA A N 1
ATOM 1274 C CA . ALA A 1 164 ? 10.975 0.437 -22.446 1.00 98.38 164 ALA A CA 1
ATOM 1275 C C . ALA A 1 164 ? 10.905 0.412 -23.982 1.00 98.38 164 ALA A C 1
ATOM 1277 O O . ALA A 1 164 ? 11.917 0.147 -24.634 1.00 98.38 164 ALA A O 1
ATOM 1278 N N . ILE A 1 165 ? 9.745 0.756 -24.556 1.00 98.31 165 ILE A N 1
ATOM 1279 C CA . ILE A 1 165 ? 9.561 0.921 -26.005 1.00 98.31 165 ILE A CA 1
ATOM 1280 C C . ILE A 1 165 ? 10.442 2.061 -26.533 1.00 98.31 165 ILE A C 1
ATOM 1282 O O . ILE A 1 165 ? 11.180 1.860 -27.491 1.00 98.31 165 ILE A O 1
ATOM 1286 N N . GLN A 1 166 ? 10.426 3.236 -25.891 1.00 97.81 166 GLN A N 1
ATOM 1287 C CA . GLN A 1 166 ? 11.249 4.393 -26.287 1.00 97.81 166 GLN A CA 1
ATOM 1288 C C . GLN A 1 166 ? 12.753 4.083 -26.310 1.00 97.81 166 GLN A C 1
ATOM 1290 O O . GLN A 1 166 ? 13.494 4.649 -27.108 1.00 97.81 166 GLN A O 1
ATOM 1295 N N . LEU A 1 167 ? 13.206 3.192 -25.427 1.00 97.81 167 LEU A N 1
ATOM 1296 C CA . LEU A 1 167 ? 14.596 2.744 -25.338 1.00 97.81 167 LEU A CA 1
ATOM 1297 C C . LEU A 1 167 ? 14.930 1.586 -26.295 1.00 97.81 167 LEU A C 1
ATOM 1299 O O . LEU A 1 167 ? 16.057 1.088 -26.267 1.00 97.81 167 LEU A O 1
ATOM 1303 N N . ASN A 1 168 ? 13.971 1.153 -27.121 1.00 97.69 168 ASN A N 1
ATOM 1304 C CA . ASN A 1 168 ? 14.072 -0.005 -28.011 1.00 97.69 168 ASN A CA 1
ATOM 1305 C C . ASN A 1 168 ? 14.461 -1.303 -27.276 1.00 97.69 168 ASN A C 1
ATOM 1307 O O . ASN A 1 168 ? 15.185 -2.132 -27.821 1.00 97.69 168 ASN A O 1
ATOM 1311 N N . LEU A 1 169 ? 14.019 -1.476 -26.024 1.00 97.62 169 LEU A N 1
ATOM 1312 C CA . LEU A 1 169 ? 14.253 -2.713 -25.261 1.00 97.62 169 LEU A CA 1
ATOM 1313 C C . LEU A 1 169 ? 13.223 -3.794 -25.586 1.00 97.62 169 LEU A C 1
ATOM 1315 O O . LEU A 1 169 ? 13.471 -4.974 -25.359 1.00 97.62 169 LEU A O 1
ATOM 1319 N N . ILE A 1 170 ? 12.058 -3.377 -26.077 1.00 97.75 170 ILE A N 1
ATOM 1320 C CA . ILE A 1 170 ? 10.936 -4.238 -26.440 1.00 97.75 170 ILE A CA 1
ATOM 1321 C C . ILE A 1 170 ? 10.260 -3.709 -27.706 1.00 97.75 170 ILE A C 1
ATOM 1323 O O . ILE A 1 170 ? 10.405 -2.539 -28.065 1.00 97.75 170 ILE A O 1
ATOM 1327 N N . GLU A 1 171 ? 9.494 -4.572 -28.371 1.00 98.00 171 GLU A N 1
ATOM 1328 C CA . GLU A 1 171 ? 8.702 -4.196 -29.542 1.00 98.00 171 GLU A CA 1
ATOM 1329 C C . GLU A 1 171 ? 7.669 -3.113 -29.216 1.00 98.00 171 GLU A C 1
ATOM 1331 O O . GLU A 1 171 ? 6.998 -3.145 -28.181 1.00 98.00 171 GLU A O 1
ATOM 1336 N N . THR A 1 172 ? 7.466 -2.192 -30.159 1.00 97.88 172 THR A N 1
ATOM 1337 C CA . THR A 1 172 ? 6.412 -1.181 -30.046 1.00 97.88 172 THR A CA 1
ATOM 1338 C C . THR A 1 172 ? 5.036 -1.836 -30.130 1.00 97.88 172 THR A C 1
ATOM 1340 O O . THR A 1 172 ? 4.688 -2.453 -31.137 1.00 97.88 172 THR A O 1
ATOM 1343 N N . ARG A 1 173 ? 4.212 -1.658 -29.092 1.00 96.06 173 ARG A N 1
ATOM 1344 C CA . ARG A 1 173 ? 2.814 -2.112 -29.060 1.00 96.06 173 ARG A CA 1
ATOM 1345 C C . ARG A 1 173 ? 1.927 -1.062 -28.403 1.00 96.06 173 ARG A C 1
ATOM 1347 O O . ARG A 1 173 ? 2.335 -0.402 -27.455 1.00 96.06 173 ARG A O 1
ATOM 1354 N N . LYS A 1 174 ? 0.685 -0.930 -28.878 1.00 96.06 174 LYS A N 1
ATOM 1355 C CA . LYS A 1 174 ? -0.310 -0.065 -28.225 1.00 96.06 174 LYS A CA 1
ATOM 1356 C C . LYS A 1 174 ? -0.748 -0.682 -26.897 1.00 96.06 174 LYS A C 1
ATOM 1358 O O . LYS A 1 174 ? -1.102 -1.862 -26.853 1.00 96.06 174 LYS A O 1
ATOM 1363 N N . CYS A 1 175 ? -0.788 0.124 -25.839 1.00 97.50 175 CYS A N 1
ATOM 1364 C CA . CYS A 1 175 ? -1.320 -0.298 -24.549 1.00 97.50 175 CYS A CA 1
ATOM 1365 C C . CYS A 1 175 ? -2.817 -0.641 -24.656 1.00 97.50 175 CYS A C 1
ATOM 1367 O O . CYS A 1 175 ? -3.611 0.112 -25.221 1.00 97.50 175 CYS A O 1
ATOM 1369 N N . ARG A 1 176 ? -3.214 -1.793 -24.103 1.00 96.88 176 ARG A N 1
ATOM 1370 C CA . ARG A 1 176 ? -4.609 -2.277 -24.098 1.00 96.88 176 ARG A CA 1
ATOM 1371 C C . ARG A 1 176 ? -5.208 -2.382 -22.695 1.00 96.88 176 ARG A C 1
ATOM 1373 O O . ARG A 1 176 ? -6.401 -2.638 -22.564 1.00 96.88 176 ARG A O 1
ATOM 1380 N N . THR A 1 177 ? -4.409 -2.158 -21.649 1.00 97.31 177 THR A N 1
ATOM 1381 C CA . THR A 1 177 ? -4.762 -2.471 -20.251 1.00 97.31 177 THR A CA 1
ATOM 1382 C C . THR A 1 177 ? -5.944 -1.676 -19.711 1.00 97.31 177 THR A C 1
ATOM 1384 O O . THR A 1 177 ? -6.565 -2.109 -18.751 1.00 97.31 177 THR A O 1
ATOM 1387 N N . LYS A 1 178 ? -6.303 -0.545 -20.333 1.00 96.38 178 LYS A N 1
ATOM 1388 C CA . LYS A 1 178 ? -7.476 0.253 -19.944 1.00 96.38 178 LYS A CA 1
ATOM 1389 C C . LYS A 1 178 ? -8.790 -0.537 -20.011 1.00 96.38 178 LYS A C 1
ATOM 1391 O O . LYS A 1 178 ? -9.666 -0.293 -19.194 1.00 96.38 178 LYS A O 1
ATOM 1396 N N . ASN A 1 179 ? -8.905 -1.458 -20.968 1.00 95.31 179 ASN A N 1
ATOM 1397 C CA . ASN A 1 179 ? -10.128 -2.227 -21.219 1.00 95.31 179 ASN A CA 1
ATOM 1398 C C . ASN A 1 179 ? -9.946 -3.727 -20.940 1.00 95.31 179 ASN A C 1
ATOM 1400 O O . ASN A 1 179 ? -10.828 -4.519 -21.258 1.00 95.31 179 ASN A O 1
ATOM 1404 N N . LEU A 1 180 ? -8.783 -4.138 -20.423 1.00 96.38 180 LEU A N 1
ATOM 1405 C CA . LEU A 1 180 ? -8.536 -5.532 -20.074 1.00 96.38 180 LEU A CA 1
ATOM 1406 C C . LEU A 1 180 ? -9.036 -5.786 -18.659 1.00 96.38 180 LEU A C 1
ATOM 1408 O O . LEU A 1 180 ? -8.653 -5.091 -17.720 1.00 96.38 180 LEU A O 1
ATOM 1412 N N . HIS A 1 181 ? -9.859 -6.814 -18.515 1.00 96.38 181 HIS A N 1
ATOM 1413 C CA . HIS A 1 181 ? -10.218 -7.328 -17.208 1.00 96.38 181 HIS A CA 1
ATOM 1414 C C . HIS A 1 181 ? -9.020 -8.039 -16.572 1.00 96.38 181 HIS A C 1
ATOM 1416 O O . HIS A 1 181 ? -8.278 -8.752 -17.251 1.00 96.38 181 HIS A O 1
ATOM 1422 N N . ILE A 1 182 ? -8.834 -7.839 -15.267 1.00 95.06 182 ILE A N 1
ATOM 1423 C CA . ILE A 1 182 ? -7.878 -8.628 -14.489 1.00 95.06 182 ILE A CA 1
ATOM 1424 C C . ILE A 1 182 ? -8.366 -10.076 -14.387 1.00 95.06 182 ILE A C 1
ATOM 1426 O O . ILE A 1 182 ? -9.568 -10.344 -14.467 1.00 95.06 182 ILE A O 1
ATOM 1430 N N . HIS A 1 183 ? -7.430 -11.009 -14.203 1.00 95.25 183 HIS A N 1
ATOM 1431 C CA . HIS A 1 183 ? -7.776 -12.391 -13.869 1.00 95.25 183 HIS A CA 1
ATOM 1432 C C . HIS A 1 183 ? -8.704 -12.421 -12.647 1.00 95.25 183 HIS A C 1
ATOM 1434 O O . HIS A 1 183 ? -8.555 -11.603 -11.740 1.00 95.25 183 HIS A O 1
ATOM 1440 N N . GLY A 1 184 ? -9.683 -13.321 -12.644 1.00 95.12 184 GLY A N 1
ATOM 1441 C CA . GLY A 1 184 ? -10.726 -13.347 -11.621 1.00 95.12 184 GLY A CA 1
ATOM 1442 C C . GLY A 1 184 ? -11.945 -12.477 -11.942 1.00 95.12 184 GLY A C 1
ATOM 1443 O O . GLY A 1 184 ? -12.973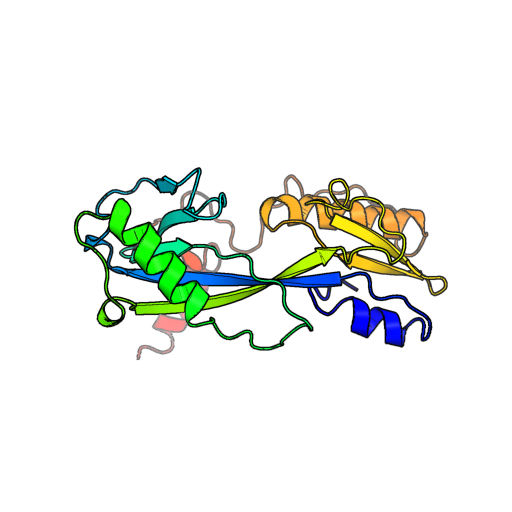 -12.641 -11.292 1.00 95.12 184 GLY A O 1
ATOM 1444 N N . PHE A 1 185 ? -11.903 -11.587 -12.943 1.00 96.12 185 PHE A N 1
ATOM 1445 C CA . PHE A 1 185 ? -13.078 -10.784 -13.292 1.00 96.12 185 PHE A CA 1
ATOM 1446 C C . PHE A 1 185 ? -14.293 -11.661 -13.606 1.00 96.12 185 PHE A C 1
ATOM 1448 O O . PHE A 1 185 ? -14.249 -12.546 -14.463 1.00 96.12 185 PHE A O 1
ATOM 1455 N N . ARG A 1 186 ? -15.405 -11.354 -12.941 1.00 94.06 186 ARG A N 1
ATOM 1456 C CA . ARG A 1 186 ? -16.689 -12.011 -13.136 1.00 94.06 186 ARG A CA 1
ATOM 1457 C C . ARG A 1 186 ? -17.798 -10.963 -13.075 1.00 94.06 186 ARG A C 1
ATOM 1459 O O . ARG A 1 186 ? -17.826 -10.186 -12.120 1.00 94.06 186 ARG A O 1
ATOM 1466 N N . PRO A 1 187 ? -18.709 -10.915 -14.060 1.00 93.25 187 PRO A N 1
ATOM 1467 C CA . PRO A 1 187 ? -19.852 -10.018 -13.987 1.00 93.25 187 PRO A CA 1
ATOM 1468 C C . PRO A 1 187 ? -20.802 -10.469 -12.871 1.00 93.25 187 PRO A C 1
ATOM 1470 O O . PRO A 1 187 ? -21.077 -11.662 -12.744 1.00 93.25 187 PRO A O 1
ATOM 1473 N N . ASN A 1 188 ? -21.322 -9.506 -12.106 1.00 93.00 188 ASN A N 1
ATOM 1474 C CA . ASN A 1 188 ? -22.347 -9.704 -11.073 1.00 93.00 188 ASN A CA 1
ATOM 1475 C C . ASN A 1 188 ? -22.000 -10.805 -10.044 1.00 93.00 188 ASN A C 1
ATOM 1477 O O . ASN A 1 188 ? -22.724 -11.800 -9.951 1.00 93.00 188 ASN A O 1
ATOM 1481 N N . PRO A 1 189 ? -20.889 -10.676 -9.292 1.00 92.50 189 PRO A N 1
ATOM 1482 C CA . PRO A 1 189 ? -20.569 -11.628 -8.233 1.00 92.50 189 PRO A CA 1
ATOM 1483 C C . PRO A 1 189 ? -21.620 -11.573 -7.112 1.00 92.50 189 PRO A C 1
ATOM 1485 O O . PRO A 1 189 ? -22.111 -10.498 -6.768 1.00 92.50 189 PRO A O 1
ATOM 1488 N N . ASP A 1 190 ? -21.935 -12.726 -6.519 1.00 92.75 190 ASP A N 1
ATOM 1489 C CA . ASP A 1 190 ? -22.756 -12.793 -5.307 1.00 92.75 190 ASP A CA 1
ATOM 1490 C C . ASP A 1 190 ? -21.899 -12.448 -4.086 1.00 92.75 190 ASP A C 1
ATOM 1492 O O . ASP A 1 190 ? -21.143 -13.283 -3.595 1.00 92.75 190 ASP A O 1
ATOM 1496 N N . LEU A 1 191 ? -22.014 -11.212 -3.602 1.00 90.12 191 LEU A N 1
ATOM 1497 C CA . LEU A 1 191 ? -21.226 -10.715 -2.470 1.00 90.12 191 LEU A CA 1
ATOM 1498 C C . LEU A 1 191 ? -21.602 -11.362 -1.125 1.00 90.12 191 LEU A C 1
ATOM 1500 O O . LEU A 1 191 ? -20.855 -11.204 -0.163 1.00 90.12 191 LEU A O 1
ATOM 1504 N N . ASN A 1 192 ? -22.716 -12.101 -1.044 1.00 90.62 192 ASN A N 1
ATOM 1505 C CA . ASN A 1 192 ? -23.092 -12.840 0.167 1.00 90.62 192 ASN A CA 1
ATOM 1506 C C . ASN A 1 192 ? -22.387 -14.201 0.267 1.00 90.62 192 ASN A C 1
ATOM 1508 O O . ASN A 1 192 ? -22.330 -14.800 1.340 1.00 90.62 192 ASN A O 1
ATOM 1512 N N . ASN A 1 193 ? -21.847 -14.707 -0.840 1.00 92.12 193 ASN A N 1
ATOM 1513 C CA . ASN A 1 193 ? -21.113 -15.962 -0.870 1.00 92.12 193 ASN A CA 1
ATOM 1514 C C . ASN A 1 193 ? -19.631 -15.694 -0.613 1.00 92.12 193 ASN A C 1
ATOM 1516 O O . ASN A 1 193 ? -18.963 -15.149 -1.479 1.00 92.12 193 ASN A O 1
ATOM 1520 N N . HIS A 1 194 ? -19.077 -16.155 0.510 1.00 91.69 194 HIS A N 1
ATOM 1521 C CA . HIS A 1 194 ? -17.668 -15.934 0.874 1.00 91.69 194 HIS A CA 1
ATOM 1522 C C . HIS A 1 194 ? -16.637 -16.353 -0.200 1.00 91.69 194 HIS A C 1
ATOM 1524 O O . HIS A 1 194 ? -15.511 -15.858 -0.191 1.00 91.69 194 HIS A O 1
ATOM 1530 N N . LEU A 1 195 ? -16.999 -17.230 -1.144 1.00 94.38 195 LEU A N 1
ATOM 1531 C CA . LEU A 1 195 ? -16.144 -17.614 -2.270 1.00 94.38 195 LEU A CA 1
ATOM 1532 C C . LEU A 1 195 ? -16.063 -16.552 -3.384 1.00 94.38 195 LEU A C 1
ATOM 1534 O O . LEU A 1 195 ? -15.262 -16.714 -4.306 1.00 94.38 195 LEU A O 1
ATOM 1538 N N . TYR A 1 196 ? -16.834 -15.457 -3.310 1.00 93.62 196 TYR A N 1
ATOM 1539 C CA . TYR A 1 196 ? -16.841 -14.388 -4.320 1.00 93.62 196 TYR A CA 1
ATOM 1540 C C . TYR A 1 196 ? -15.448 -13.795 -4.565 1.00 93.62 196 TYR A C 1
ATOM 1542 O O . TYR A 1 196 ? -15.157 -13.332 -5.669 1.00 93.62 196 TYR A O 1
ATOM 1550 N N . VAL A 1 197 ? -14.575 -13.842 -3.553 1.00 93.88 197 VAL A N 1
ATOM 1551 C CA . VAL A 1 197 ? -13.191 -13.349 -3.602 1.00 93.88 197 VAL A CA 1
ATOM 1552 C C . VAL A 1 197 ? -12.342 -14.039 -4.675 1.00 93.88 197 VAL A C 1
ATOM 1554 O O . VAL A 1 197 ? -11.386 -13.446 -5.166 1.00 93.88 197 VAL A O 1
ATOM 1557 N N . TYR A 1 198 ? -12.703 -15.263 -5.074 1.00 95.25 198 TYR A N 1
ATOM 1558 C CA . TYR A 1 198 ? -12.012 -16.024 -6.120 1.00 95.25 198 TYR A CA 1
ATOM 1559 C C . TYR A 1 198 ? -12.506 -15.693 -7.536 1.00 95.25 198 TYR A C 1
ATOM 1561 O O . TYR A 1 198 ? -11.892 -16.104 -8.522 1.00 95.25 198 TYR A O 1
ATOM 1569 N N . GLY A 1 199 ? -13.612 -14.956 -7.669 1.00 95.75 199 GLY A N 1
ATOM 1570 C CA . GLY A 1 199 ? -14.093 -14.464 -8.955 1.00 95.75 199 GLY A CA 1
ATOM 1571 C C . GLY A 1 199 ? -14.351 -15.575 -9.984 1.00 95.75 199 GLY A C 1
ATOM 1572 O O . GLY A 1 199 ? -15.168 -16.470 -9.758 1.00 95.75 199 GLY A O 1
ATOM 1573 N N . SER A 1 200 ? -13.680 -15.519 -11.140 1.00 95.88 200 SER A N 1
ATOM 1574 C CA . SER A 1 200 ? -13.794 -16.537 -12.199 1.00 95.88 200 SER A CA 1
ATOM 1575 C C . SER A 1 200 ? -13.263 -17.921 -11.807 1.00 95.88 200 SER A C 1
ATOM 1577 O O . SER A 1 200 ? -13.612 -18.900 -12.465 1.00 95.88 200 SER A O 1
ATOM 1579 N N . ASP A 1 201 ? -12.439 -18.020 -10.761 1.00 96.19 201 ASP A N 1
ATOM 1580 C CA . ASP A 1 201 ? -11.895 -19.298 -10.289 1.00 96.19 201 ASP A CA 1
ATOM 1581 C C . ASP A 1 201 ? -12.824 -20.024 -9.307 1.00 96.19 201 ASP A C 1
ATOM 1583 O O . ASP A 1 201 ? -12.608 -21.203 -9.026 1.00 96.19 201 ASP A O 1
ATOM 1587 N N . GLU A 1 202 ? -13.894 -19.374 -8.834 1.00 95.19 202 GLU A N 1
ATOM 1588 C CA . GLU A 1 202 ? -14.855 -19.952 -7.886 1.00 95.19 202 GLU A CA 1
ATOM 1589 C C . GLU A 1 202 ? -15.340 -21.370 -8.271 1.00 95.19 202 GLU A C 1
ATOM 1591 O O . GLU A 1 202 ? -15.344 -22.234 -7.392 1.00 95.19 202 GLU A O 1
ATOM 1596 N N . PRO A 1 203 ? -15.698 -21.686 -9.539 1.00 93.56 203 PRO A N 1
ATOM 1597 C CA . PRO A 1 203 ? -16.123 -23.040 -9.901 1.00 93.56 203 PRO A CA 1
ATOM 1598 C C . PRO A 1 203 ? -15.038 -24.100 -9.673 1.00 93.56 203 PRO A C 1
ATOM 1600 O O . PRO A 1 203 ? -15.351 -25.199 -9.229 1.00 93.56 203 PRO A O 1
ATOM 1603 N N . LYS A 1 204 ? -13.763 -23.769 -9.926 1.00 94.44 204 LYS A N 1
ATOM 1604 C CA . LYS A 1 204 ? -12.641 -24.695 -9.707 1.00 94.44 204 LYS A CA 1
ATOM 1605 C C . LYS A 1 204 ? -12.399 -24.927 -8.222 1.00 94.44 204 LYS A C 1
ATOM 1607 O O . LYS A 1 204 ? -12.160 -26.058 -7.821 1.00 94.44 204 LYS A O 1
ATOM 1612 N N . ILE A 1 205 ? -12.502 -23.872 -7.411 1.00 94.50 205 ILE A N 1
ATOM 1613 C CA . ILE A 1 205 ? -12.415 -23.989 -5.950 1.00 94.50 205 ILE A CA 1
ATOM 1614 C C . ILE A 1 205 ? -13.521 -24.912 -5.428 1.00 94.50 205 ILE A C 1
ATOM 1616 O O . ILE A 1 205 ? -13.243 -25.812 -4.643 1.00 94.50 205 ILE A O 1
ATOM 1620 N N . LYS A 1 206 ? -14.753 -24.770 -5.933 1.00 93.19 206 LYS A N 1
ATOM 1621 C CA . LYS A 1 206 ? -15.868 -25.665 -5.584 1.00 93.19 206 LYS A CA 1
ATOM 1622 C C . LYS A 1 206 ? -15.610 -27.121 -5.981 1.00 93.19 206 LYS A C 1
ATOM 1624 O O . LYS A 1 206 ? -15.893 -28.007 -5.182 1.00 93.19 206 LYS A O 1
ATOM 1629 N N . SER A 1 207 ? -15.056 -27.373 -7.170 1.00 94.88 207 SER A N 1
ATOM 1630 C CA . SER A 1 207 ? -14.654 -28.727 -7.578 1.00 94.88 207 SER A CA 1
ATOM 1631 C C . SER A 1 207 ? -13.616 -29.323 -6.626 1.00 94.88 207 SER A C 1
ATOM 1633 O O . SER A 1 207 ? -13.805 -30.439 -6.157 1.00 94.88 207 SER A O 1
ATOM 1635 N N . LEU A 1 208 ? -12.579 -28.558 -6.263 1.00 94.62 208 LEU A N 1
ATOM 1636 C CA . LEU A 1 208 ? -11.544 -29.012 -5.325 1.00 94.62 208 LEU A CA 1
ATOM 1637 C C . LEU A 1 208 ? -12.117 -29.361 -3.944 1.00 94.62 208 LEU A C 1
ATOM 1639 O O . LEU A 1 208 ? -11.728 -30.366 -3.354 1.00 94.62 208 LEU A O 1
ATOM 1643 N N . MET A 1 209 ? -13.065 -28.561 -3.444 1.00 93.12 209 MET A N 1
ATOM 1644 C CA . MET A 1 209 ? -13.755 -28.832 -2.176 1.00 93.12 209 MET A CA 1
ATOM 1645 C C . MET A 1 209 ? -14.597 -30.115 -2.229 1.00 93.12 209 MET A C 1
ATOM 1647 O O . MET A 1 209 ? -14.720 -30.803 -1.221 1.00 93.12 209 MET A O 1
ATOM 1651 N N . ALA A 1 210 ? -15.188 -30.435 -3.385 1.00 93.19 210 ALA A N 1
ATOM 1652 C CA . ALA A 1 210 ? -15.996 -31.640 -3.566 1.00 93.19 210 ALA A CA 1
ATOM 1653 C C . ALA A 1 210 ? -15.148 -32.911 -3.743 1.00 93.19 210 ALA A C 1
ATOM 1655 O O . ALA A 1 210 ? -15.589 -33.991 -3.361 1.00 93.19 210 ALA A O 1
ATOM 1656 N N . GLU A 1 211 ? -13.950 -32.790 -4.321 1.00 93.31 211 GLU A N 1
ATOM 1657 C CA . GLU A 1 211 ? -13.013 -33.906 -4.505 1.00 93.31 211 GLU A CA 1
ATOM 1658 C C . GLU A 1 211 ? -12.362 -34.348 -3.187 1.00 93.31 211 GLU A C 1
ATOM 1660 O O . GLU A 1 211 ? -12.157 -35.542 -2.984 1.00 93.31 211 GLU A O 1
ATOM 1665 N N . ASN A 1 212 ? -12.076 -33.406 -2.283 1.00 82.75 212 ASN A N 1
ATOM 1666 C CA . ASN A 1 212 ? -11.535 -33.678 -0.949 1.00 82.75 212 ASN A CA 1
ATOM 1667 C C . ASN A 1 212 ? -12.390 -32.992 0.128 1.00 82.75 212 ASN A C 1
ATOM 1669 O O . ASN A 1 212 ? -11.976 -31.961 0.670 1.00 82.75 212 ASN A O 1
ATOM 1673 N N . PRO A 1 213 ? -13.583 -33.529 0.436 1.00 76.75 213 PRO A N 1
ATOM 1674 C CA . PRO A 1 213 ? -14.383 -33.010 1.532 1.00 76.75 213 PRO A CA 1
ATOM 1675 C C . PRO A 1 213 ? -13.630 -33.236 2.851 1.00 76.75 213 PRO A C 1
ATOM 1677 O O . PRO A 1 213 ? -13.243 -34.366 3.157 1.00 76.75 213 PRO A O 1
ATOM 1680 N N . VAL A 1 214 ? -13.385 -32.145 3.585 1.00 64.62 214 VAL A N 1
ATOM 1681 C CA . VAL A 1 214 ? -12.833 -32.160 4.953 1.00 64.62 214 VAL A CA 1
ATOM 1682 C C . VAL A 1 214 ? -13.868 -32.714 5.923 1.00 64.62 214 VAL A C 1
ATOM 1684 O O . VAL A 1 214 ? -15.052 -32.326 5.787 1.00 64.62 214 VAL A O 1
#

Radius of gyration: 21.57 Å; chains: 1; bounding box: 51×57×54 Å

Organism: NCBI:txid433724

Foldseek 3Di:
DAPFQCLVVVVCVVPVPDDDWWWKWKWKKFKFFCLQPVDQDKDWDCQAPPGHIWIWHDDPRITIIDIDTHTDPGADPADDDDPVGVVRRQVRSCVPTPHRDDPVRGPDMGMDIGGQTDDDPPPPDCPVSPADKDWDQDPVRDTYIYGHDPVCVLVSVVVSVVSCVVVVVDPDDDDDVVPDDDPLDAPPFDPVDPLNVSRPCSVVVVVVCVVDPD

Secondary structure (DSSP, 8-state):
---GGGHHHHHHHH-TTPPP-EEEEEEEEEEEEGGGS-SSSPEEES--TTS--EEEEEETTEEEEE---EE-SS--SS----HHHHHHHHHHHTTTSSS---GGG--EEEEEEEEEEPPPTT---GGGG-S-EEEEE-TT--EEEEE--GGGHHHHHHHHHHHHHHTTSS------GGGPPPTT--SS--TTSGGGGGGGGHHHHHHHHHHS--

pLDDT: mean 91.13, std 11.94, range [38.69, 98.62]